Protein AF-A0A4Q3FJ42-F1 (afdb_monomer)

Structure (mmCIF, N/CA/C/O backbone):
data_AF-A0A4Q3FJ42-F1
#
_entry.id   AF-A0A4Q3FJ42-F1
#
loop_
_atom_site.group_PDB
_atom_site.id
_atom_site.type_symbol
_atom_site.label_atom_id
_atom_site.label_alt_id
_atom_site.label_comp_id
_atom_site.label_asym_id
_atom_site.label_entity_id
_atom_site.label_seq_id
_atom_site.pdbx_PDB_ins_code
_atom_site.Cartn_x
_atom_site.Cartn_y
_atom_site.Cartn_z
_atom_site.occupancy
_atom_site.B_iso_or_equiv
_atom_site.auth_seq_id
_atom_site.auth_comp_id
_atom_site.auth_asym_id
_atom_site.auth_atom_id
_atom_site.pdbx_PDB_model_num
ATOM 1 N N . MET A 1 1 ? -42.648 47.491 54.954 1.00 49.03 1 MET A N 1
ATOM 2 C CA . MET A 1 1 ? -42.248 46.912 53.652 1.00 49.03 1 MET A CA 1
ATOM 3 C C . 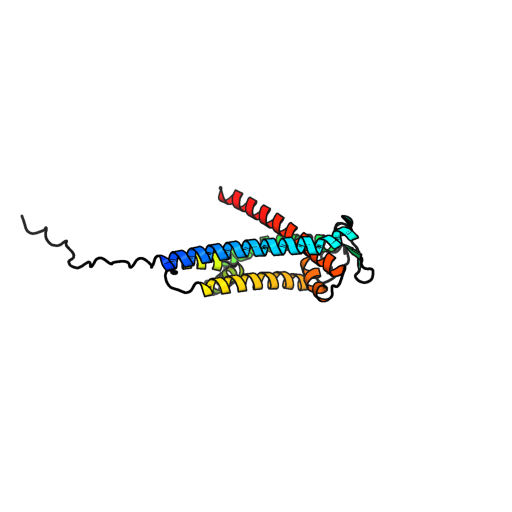MET A 1 1 ? -41.031 47.674 53.140 1.00 49.03 1 MET A C 1
ATOM 5 O O . MET A 1 1 ? -41.239 48.623 52.413 1.00 49.03 1 MET A O 1
ATOM 9 N N . THR A 1 2 ? -39.808 47.320 53.558 1.00 50.41 2 THR A N 1
ATOM 10 C CA . THR A 1 2 ? -38.523 47.827 53.000 1.00 50.41 2 THR A CA 1
ATOM 11 C C . THR A 1 2 ? -37.351 47.136 53.725 1.00 50.41 2 THR A C 1
ATOM 13 O O . THR A 1 2 ? -36.617 47.759 54.479 1.00 50.41 2 THR A O 1
ATOM 16 N N . ALA A 1 3 ? -37.212 45.812 53.592 1.00 48.91 3 ALA A N 1
ATOM 17 C CA . ALA A 1 3 ? -36.076 45.082 54.181 1.00 48.91 3 ALA A CA 1
ATOM 18 C C . ALA A 1 3 ? -35.786 43.750 53.459 1.00 48.91 3 ALA A C 1
ATOM 20 O O . ALA A 1 3 ? -35.582 42.729 54.107 1.00 48.91 3 ALA A O 1
ATOM 21 N N . ALA A 1 4 ? -35.845 43.720 52.122 1.00 52.38 4 ALA A N 1
ATOM 22 C CA . ALA A 1 4 ? -35.634 42.477 51.368 1.00 52.38 4 ALA A CA 1
ATOM 23 C C . ALA A 1 4 ? -35.009 42.681 49.973 1.00 52.38 4 ALA A C 1
ATOM 25 O O . ALA A 1 4 ? -35.361 41.964 49.041 1.00 52.38 4 ALA A O 1
ATOM 26 N N . THR A 1 5 ? -34.099 43.649 49.807 1.00 57.09 5 THR A N 1
ATOM 27 C CA . THR A 1 5 ? -33.459 43.906 48.497 1.00 57.09 5 THR A CA 1
ATOM 28 C C . THR A 1 5 ? -31.925 43.926 48.488 1.00 57.09 5 THR A C 1
ATOM 30 O O . THR A 1 5 ? -31.358 43.987 47.406 1.00 57.09 5 THR A O 1
ATOM 33 N N . ASP A 1 6 ? -31.241 43.756 49.625 1.00 49.94 6 ASP A N 1
ATOM 34 C CA . ASP A 1 6 ? -29.769 43.896 49.717 1.00 49.94 6 ASP A CA 1
ATOM 35 C C . ASP A 1 6 ? -29.010 42.582 50.003 1.00 49.94 6 ASP A C 1
ATOM 37 O O . ASP A 1 6 ? -28.062 42.555 50.783 1.00 49.94 6 ASP A O 1
ATOM 41 N N . MET A 1 7 ? -29.400 41.454 49.393 1.00 53.34 7 MET A N 1
ATOM 42 C CA . MET A 1 7 ? -28.696 40.167 49.602 1.00 53.34 7 MET A CA 1
ATOM 43 C C . MET A 1 7 ? -28.199 39.451 48.333 1.00 53.34 7 MET A C 1
ATOM 45 O O . MET A 1 7 ? -27.696 38.335 48.434 1.00 53.34 7 MET A O 1
ATOM 49 N N . THR A 1 8 ? -28.260 40.059 47.140 1.00 58.69 8 THR A N 1
ATOM 50 C CA . THR A 1 8 ? -27.829 39.389 45.888 1.00 58.69 8 THR A CA 1
ATOM 51 C C . THR A 1 8 ? -26.494 39.855 45.303 1.00 58.69 8 THR A C 1
ATOM 53 O O . THR A 1 8 ? -26.080 39.333 44.269 1.00 58.69 8 THR A O 1
ATOM 56 N N . SER A 1 9 ? -25.767 40.783 45.927 1.00 55.81 9 SER A N 1
ATOM 57 C CA . SER A 1 9 ? -24.410 41.115 45.475 1.00 55.81 9 SER A CA 1
ATOM 58 C C . SER A 1 9 ? -23.395 40.182 46.135 1.00 55.81 9 SER A C 1
ATOM 60 O O . SER A 1 9 ? -22.962 40.443 47.253 1.00 55.81 9 SER A O 1
ATOM 62 N N . ILE A 1 10 ? -23.018 39.094 45.455 1.00 60.47 10 ILE A N 1
ATOM 63 C CA . ILE A 1 10 ? -21.888 38.241 45.857 1.00 60.47 10 ILE A CA 1
ATOM 64 C C . ILE A 1 10 ? -20.625 39.125 45.885 1.00 60.47 10 ILE A C 1
ATOM 66 O O . ILE A 1 10 ? -20.164 39.538 44.815 1.00 60.47 10 ILE A O 1
ATOM 70 N N . PRO A 1 11 ? -20.045 39.448 47.056 1.00 56.78 11 PRO A N 1
ATOM 71 C CA . PRO A 1 11 ? -18.843 40.264 47.123 1.00 56.78 11 PRO A CA 1
ATOM 72 C C . PRO A 1 11 ? -17.640 39.368 46.812 1.00 56.78 11 PRO A C 1
ATOM 74 O O . PRO A 1 11 ? -17.404 38.386 47.511 1.00 56.78 11 PRO A O 1
ATOM 77 N N . GLY A 1 12 ? -16.866 39.703 45.776 1.00 61.19 12 GLY A N 1
ATOM 78 C CA . GLY A 1 12 ? -15.532 39.118 45.578 1.00 61.19 12 GLY A CA 1
ATOM 79 C C . GLY A 1 12 ? -15.312 38.245 44.341 1.00 61.19 12 GLY A C 1
ATOM 80 O O . GLY A 1 12 ? -14.353 37.478 44.323 1.00 61.19 12 GLY A O 1
ATOM 81 N N . ALA A 1 13 ? -16.114 38.368 43.280 1.00 59.38 13 ALA 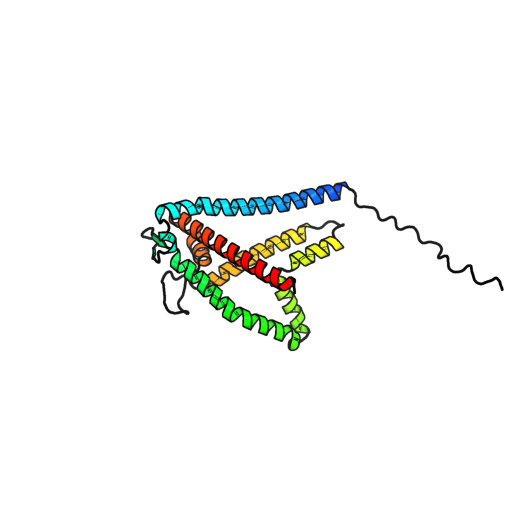A N 1
ATOM 82 C CA . ALA A 1 13 ? -15.712 37.818 41.985 1.00 59.38 13 ALA A CA 1
ATOM 83 C C . ALA A 1 13 ? -14.567 38.669 41.404 1.00 59.38 13 ALA A C 1
ATOM 85 O O . ALA A 1 13 ? -14.797 39.640 40.683 1.00 59.38 13 ALA A O 1
ATOM 86 N N . THR A 1 14 ? -13.320 38.336 41.746 1.00 64.94 14 THR A N 1
ATOM 87 C CA . THR A 1 14 ? -12.151 38.894 41.062 1.00 64.94 14 THR A CA 1
ATOM 88 C C . THR A 1 14 ? -12.277 38.576 39.569 1.00 64.94 14 THR A C 1
ATOM 90 O O . THR A 1 14 ? -12.491 37.414 39.207 1.00 64.94 14 THR A O 1
ATOM 93 N N . PRO A 1 15 ? -12.199 39.577 38.672 1.00 62.41 15 PRO A N 1
ATOM 94 C CA . PRO A 1 15 ? -12.283 39.318 37.245 1.00 62.41 15 PRO A CA 1
ATOM 95 C C . PRO A 1 15 ? -11.125 38.395 36.871 1.00 62.41 15 PRO A C 1
ATOM 97 O O . PRO A 1 15 ? -9.955 38.735 37.043 1.00 62.41 15 PRO A O 1
ATOM 100 N N . ILE A 1 16 ? -11.456 37.193 36.402 1.00 64.25 16 ILE A N 1
ATOM 101 C CA . ILE A 1 16 ? -10.473 36.200 35.980 1.00 64.25 16 ILE A CA 1
ATOM 102 C C . ILE A 1 16 ? -9.833 36.737 34.697 1.00 64.25 16 ILE A C 1
ATOM 104 O O . ILE A 1 16 ? -10.343 36.524 33.596 1.00 64.25 16 ILE A O 1
ATOM 108 N N . VAL A 1 17 ? -8.733 37.482 34.827 1.00 61.78 17 VAL A N 1
ATOM 109 C CA . VAL A 1 17 ? -7.952 37.971 33.686 1.00 61.78 17 VAL A CA 1
ATOM 110 C C . VAL A 1 17 ? -7.310 36.755 33.021 1.00 61.78 17 VAL A C 1
ATOM 112 O O . VAL A 1 17 ? -6.237 36.293 33.415 1.00 61.78 17 VAL A O 1
ATOM 115 N N . ARG A 1 18 ? -7.990 36.188 32.018 1.00 58.50 18 ARG A N 1
ATOM 116 C CA . ARG A 1 18 ? -7.405 35.174 31.138 1.00 58.50 18 ARG A CA 1
ATOM 117 C C . ARG A 1 18 ? -6.217 35.825 30.435 1.00 58.50 18 ARG A C 1
ATOM 119 O O . ARG A 1 18 ? -6.406 36.671 29.568 1.00 58.50 18 ARG A O 1
ATOM 126 N N . LYS A 1 19 ? -4.993 35.445 30.818 1.00 58.00 19 LYS A N 1
ATOM 127 C CA . LYS A 1 19 ? -3.782 35.808 30.074 1.00 58.00 19 LYS A CA 1
ATOM 128 C C . LYS A 1 19 ? -3.955 35.292 28.648 1.00 58.00 19 LYS A C 1
ATOM 130 O O . LYS A 1 19 ? -3.927 34.084 28.428 1.00 58.00 19 LYS A O 1
ATOM 135 N N . THR A 1 20 ? -4.180 36.193 27.698 1.00 58.97 20 THR A N 1
ATOM 136 C CA . THR A 1 20 ? -4.171 35.846 26.279 1.00 58.97 20 THR A CA 1
ATOM 137 C C . THR A 1 20 ? -2.793 35.275 25.945 1.00 58.97 20 THR A C 1
ATOM 139 O O . THR A 1 20 ? -1.787 35.856 26.377 1.00 58.97 20 THR A O 1
ATOM 142 N N . PRO A 1 21 ? -2.712 34.134 25.239 1.00 58.59 21 PRO A N 1
ATOM 143 C CA . PRO A 1 21 ? -1.432 33.588 24.806 1.00 58.59 21 PRO A CA 1
ATOM 144 C C . PRO A 1 21 ? -0.639 34.670 24.061 1.00 58.59 21 PRO A C 1
ATOM 146 O O . PRO A 1 21 ? -1.200 35.523 23.373 1.00 58.59 21 PRO A O 1
ATOM 149 N N . LYS A 1 22 ? 0.681 34.704 24.271 1.00 64.75 22 LYS A N 1
ATOM 150 C CA . LYS A 1 22 ? 1.550 35.692 23.620 1.00 64.75 22 LYS A CA 1
ATOM 151 C C . LYS A 1 22 ? 1.462 35.481 22.104 1.00 64.75 22 LYS A C 1
ATOM 153 O O . LYS A 1 22 ? 1.798 34.395 21.641 1.00 64.75 22 LYS A O 1
ATOM 158 N N . ALA A 1 23 ? 1.104 36.523 21.349 1.00 68.44 23 ALA A N 1
ATOM 159 C CA . ALA A 1 23 ? 0.884 36.492 19.893 1.00 68.44 23 ALA A CA 1
ATOM 160 C C . ALA A 1 23 ? 2.029 35.852 19.071 1.00 68.44 23 ALA A C 1
ATOM 162 O O . ALA A 1 23 ? 1.823 35.370 17.959 1.00 68.44 23 ALA A O 1
ATOM 163 N N . THR A 1 24 ? 3.246 35.812 19.619 1.00 67.69 24 THR A N 1
ATOM 164 C CA . THR A 1 24 ? 4.408 35.136 19.027 1.00 67.69 24 THR A CA 1
ATOM 165 C C . THR A 1 24 ? 4.234 33.616 18.922 1.00 67.69 24 THR A C 1
ATOM 167 O O . THR A 1 24 ? 4.626 33.040 17.910 1.00 67.69 24 THR A O 1
ATOM 170 N N . PHE A 1 25 ? 3.635 32.956 19.923 1.00 67.50 25 PHE A N 1
ATOM 171 C CA . PHE A 1 25 ? 3.397 31.505 19.879 1.00 67.50 25 PHE A CA 1
ATOM 172 C C . PHE A 1 25 ? 2.383 31.141 18.795 1.00 67.50 25 PHE A C 1
ATOM 174 O O . PHE A 1 25 ? 2.590 30.169 18.070 1.00 67.50 25 PHE A O 1
ATOM 181 N N . ASP A 1 26 ? 1.355 31.969 18.620 1.00 74.06 26 ASP A N 1
ATOM 182 C CA . ASP A 1 26 ? 0.329 31.767 17.596 1.00 74.06 26 ASP A CA 1
ATOM 183 C C . ASP A 1 26 ? 0.915 31.900 16.179 1.00 74.06 26 ASP A C 1
ATOM 185 O O . ASP A 1 26 ? 0.589 31.112 15.289 1.00 74.06 26 ASP A O 1
ATOM 189 N N . LEU A 1 27 ? 1.843 32.844 15.966 1.00 73.88 27 LEU A N 1
ATOM 190 C CA . LEU A 1 27 ? 2.534 33.019 14.683 1.00 73.88 27 LEU A CA 1
ATOM 191 C C . LEU A 1 27 ? 3.463 31.842 14.355 1.00 73.88 27 LEU A C 1
ATOM 193 O O . LEU A 1 27 ? 3.434 31.327 13.235 1.00 73.88 27 LEU A O 1
ATOM 197 N N . VAL A 1 28 ? 4.273 31.410 15.326 1.00 77.81 28 VAL A N 1
ATOM 198 C CA . VAL A 1 28 ? 5.195 30.276 15.158 1.00 77.81 28 VAL A CA 1
ATOM 199 C C . VAL A 1 28 ? 4.412 28.993 14.887 1.00 77.81 28 VAL A C 1
ATOM 201 O O . VAL A 1 28 ? 4.743 28.262 13.956 1.00 77.81 28 VAL A O 1
ATOM 204 N N . PHE A 1 29 ? 3.335 28.749 15.635 1.00 72.19 29 PHE A N 1
ATOM 205 C CA . PHE A 1 29 ? 2.479 27.581 15.447 1.00 72.19 29 PHE A CA 1
ATOM 206 C C . PHE A 1 29 ? 1.796 27.571 14.073 1.00 72.19 29 PHE A C 1
ATOM 208 O O . PHE A 1 29 ? 1.786 26.539 13.392 1.00 72.19 29 PHE A O 1
ATOM 215 N N . ARG A 1 30 ? 1.269 28.720 13.627 1.00 75.44 30 ARG A N 1
ATOM 216 C CA . ARG A 1 30 ? 0.640 28.855 12.306 1.00 75.44 30 ARG A CA 1
ATOM 217 C C . ARG A 1 30 ? 1.631 28.574 11.180 1.00 75.44 30 ARG A C 1
ATOM 219 O O . ARG A 1 30 ? 1.321 27.799 10.278 1.00 75.44 30 ARG A O 1
ATOM 226 N N . ASN A 1 31 ? 2.821 29.167 11.249 1.00 77.75 31 ASN A N 1
ATOM 227 C CA . ASN A 1 31 ? 3.844 28.987 10.223 1.00 77.75 31 ASN A CA 1
ATOM 228 C C . ASN A 1 31 ? 4.392 27.554 10.218 1.00 77.75 31 ASN A C 1
ATOM 230 O O . ASN A 1 31 ? 4.578 26.989 9.145 1.00 77.75 31 ASN A O 1
ATOM 234 N N . ALA A 1 32 ? 4.580 26.937 11.389 1.00 80.38 32 ALA A N 1
ATOM 235 C CA . ALA A 1 32 ? 5.000 25.541 11.496 1.00 80.38 32 ALA A CA 1
ATOM 236 C C . ALA A 1 32 ? 3.949 24.575 10.923 1.00 80.38 32 ALA A C 1
ATOM 238 O O . ALA A 1 32 ? 4.296 23.664 10.176 1.00 80.38 32 ALA A O 1
ATOM 239 N N . SER A 1 33 ? 2.663 24.801 11.208 1.00 80.06 33 SER A N 1
ATOM 240 C CA . SER A 1 33 ? 1.565 23.980 10.676 1.00 80.06 33 SER A CA 1
ATOM 241 C C . SER A 1 33 ? 1.437 24.115 9.157 1.00 80.06 33 SER A C 1
ATOM 243 O O . SER A 1 33 ? 1.266 23.121 8.452 1.00 80.06 33 SER A O 1
ATOM 245 N N . PHE A 1 34 ? 1.570 25.339 8.642 1.00 82.62 34 PHE A N 1
ATOM 246 C CA . PHE A 1 34 ? 1.577 25.595 7.204 1.00 82.62 34 PHE A CA 1
ATOM 247 C C . PHE A 1 34 ? 2.789 24.949 6.518 1.00 82.62 34 PHE A C 1
ATOM 249 O O . PHE A 1 34 ? 2.631 24.280 5.499 1.00 82.62 34 PHE A O 1
ATOM 256 N N . ALA A 1 35 ? 3.982 25.081 7.104 1.00 87.31 35 ALA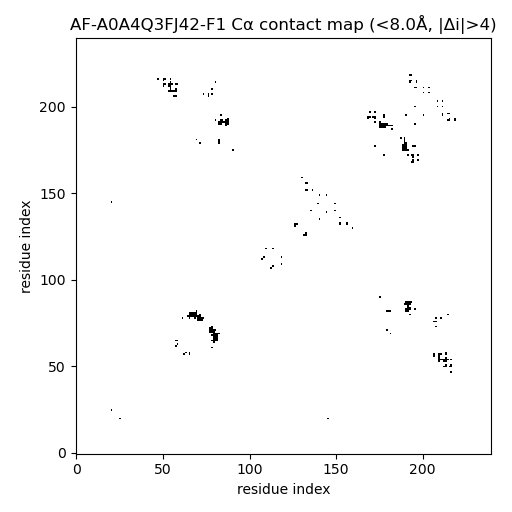 A N 1
ATOM 257 C CA . ALA A 1 35 ? 5.198 24.455 6.594 1.00 87.31 35 ALA A CA 1
ATOM 258 C C . ALA A 1 35 ? 5.098 22.923 6.594 1.00 87.31 35 ALA A C 1
ATOM 260 O O . ALA A 1 35 ? 5.495 22.295 5.619 1.00 87.31 35 ALA A O 1
ATOM 261 N N . ALA A 1 36 ? 4.519 22.318 7.636 1.00 82.81 36 ALA A N 1
ATOM 262 C CA . ALA A 1 36 ? 4.291 20.876 7.696 1.00 82.81 36 ALA A CA 1
ATOM 263 C C . ALA A 1 36 ? 3.314 20.401 6.609 1.00 82.81 36 ALA A C 1
ATOM 265 O O . ALA A 1 36 ? 3.589 19.417 5.923 1.00 82.81 36 ALA A O 1
ATOM 266 N N . ALA A 1 37 ? 2.204 21.117 6.403 1.00 83.62 37 ALA A N 1
ATOM 267 C CA . ALA A 1 37 ? 1.252 20.800 5.340 1.00 83.62 37 ALA A CA 1
ATOM 268 C C . ALA A 1 37 ? 1.890 20.918 3.944 1.00 83.62 37 ALA A C 1
ATOM 270 O O . ALA A 1 37 ? 1.702 20.037 3.102 1.00 83.62 37 ALA A O 1
ATOM 271 N N . LEU A 1 38 ? 2.687 21.968 3.718 1.00 93.31 38 LEU A N 1
ATOM 272 C CA . LEU A 1 38 ? 3.422 22.161 2.470 1.00 93.31 38 LEU A CA 1
ATOM 273 C C . LEU A 1 38 ? 4.465 21.057 2.255 1.00 93.31 38 LEU A C 1
ATOM 275 O O . LEU A 1 38 ? 4.539 20.503 1.162 1.00 93.31 38 LEU A O 1
ATOM 279 N N . LEU A 1 39 ? 5.229 20.700 3.291 1.00 91.62 39 LEU A N 1
ATOM 280 C CA . LEU A 1 39 ? 6.233 19.637 3.242 1.00 91.62 39 LEU A CA 1
ATOM 281 C C . LEU A 1 39 ? 5.603 18.308 2.834 1.00 91.62 39 LEU A C 1
ATOM 283 O O . LEU A 1 39 ? 6.117 17.649 1.936 1.00 91.62 39 LEU A O 1
ATOM 287 N N . VAL A 1 40 ? 4.475 17.929 3.443 1.00 88.00 40 VAL A N 1
ATOM 288 C CA . VAL A 1 40 ? 3.763 16.690 3.092 1.00 88.00 40 VAL A CA 1
ATOM 289 C C . VAL A 1 40 ? 3.316 16.705 1.630 1.00 88.00 40 VAL A C 1
ATOM 291 O O . VAL A 1 40 ? 3.471 15.702 0.934 1.00 88.00 40 VAL A O 1
ATOM 294 N N . LEU A 1 41 ? 2.798 17.835 1.142 1.00 90.81 41 LEU A N 1
ATOM 295 C CA . LEU A 1 41 ? 2.358 17.969 -0.248 1.00 90.81 41 LEU A CA 1
ATOM 296 C C . LEU A 1 41 ? 3.535 17.874 -1.230 1.00 90.81 41 LEU A C 1
ATOM 298 O O . LEU A 1 41 ? 3.436 17.169 -2.233 1.00 90.81 41 LEU A O 1
ATOM 302 N N . VAL A 1 42 ? 4.661 18.519 -0.915 1.00 95.69 42 VAL A N 1
ATOM 303 C CA . VAL A 1 42 ? 5.902 18.421 -1.699 1.00 95.69 42 VAL A CA 1
ATOM 304 C C . VAL A 1 42 ? 6.445 16.996 -1.687 1.00 95.69 42 VAL A C 1
ATOM 306 O O . VAL A 1 42 ? 6.825 16.492 -2.737 1.00 95.69 42 VAL A O 1
ATOM 309 N N . LEU A 1 43 ? 6.445 16.319 -0.538 1.00 93.31 43 LEU A N 1
ATOM 310 C CA . LEU A 1 43 ? 6.922 14.943 -0.416 1.00 93.31 43 LEU A CA 1
ATOM 311 C C . LEU A 1 43 ? 6.059 13.977 -1.238 1.00 93.31 43 LEU A C 1
ATOM 313 O O . LEU A 1 43 ? 6.597 13.130 -1.945 1.00 93.31 43 LEU A O 1
ATOM 317 N N . LEU A 1 44 ? 4.734 14.142 -1.221 1.00 90.31 44 LEU A N 1
ATOM 318 C CA . LEU A 1 44 ? 3.824 13.358 -2.059 1.00 90.31 44 LEU A CA 1
ATOM 319 C C . LEU A 1 44 ? 4.090 13.606 -3.549 1.00 90.31 44 LEU A C 1
ATOM 321 O O . LEU A 1 44 ? 4.221 12.650 -4.314 1.00 90.31 44 LEU A O 1
ATOM 325 N N . ALA A 1 45 ? 4.225 14.871 -3.957 1.00 92.81 45 ALA A N 1
ATOM 326 C CA . ALA A 1 45 ? 4.557 15.223 -5.336 1.00 92.81 45 ALA A CA 1
ATOM 327 C C . ALA A 1 45 ? 5.927 14.665 -5.760 1.00 92.81 45 ALA A C 1
ATOM 329 O O . ALA A 1 45 ? 6.063 14.164 -6.873 1.00 92.81 45 ALA A O 1
ATOM 330 N N . ALA A 1 46 ? 6.920 14.689 -4.868 1.00 94.38 46 ALA A N 1
ATOM 331 C CA . ALA A 1 46 ? 8.248 14.135 -5.109 1.00 94.38 46 ALA A CA 1
ATOM 332 C C . ALA A 1 46 ? 8.217 12.606 -5.261 1.00 94.38 46 ALA A C 1
ATOM 334 O O . ALA A 1 46 ? 8.839 12.081 -6.181 1.00 94.38 46 ALA A O 1
ATOM 335 N N . ILE A 1 47 ? 7.463 11.890 -4.419 1.00 92.56 47 ILE A N 1
ATOM 336 C CA . ILE A 1 47 ? 7.269 10.435 -4.548 1.00 92.56 47 ILE A CA 1
ATOM 337 C C . ILE A 1 47 ? 6.582 10.106 -5.877 1.00 92.56 47 ILE A C 1
ATOM 339 O O . ILE A 1 47 ? 7.025 9.209 -6.594 1.00 92.56 47 ILE A O 1
ATOM 343 N N . MET A 1 48 ? 5.540 10.858 -6.236 1.00 91.62 48 MET A N 1
ATOM 344 C CA . MET A 1 48 ? 4.828 10.681 -7.503 1.00 91.62 48 MET A CA 1
ATOM 345 C C . MET A 1 48 ? 5.751 10.927 -8.702 1.00 91.62 48 MET A C 1
ATOM 347 O O . MET A 1 48 ? 5.812 10.101 -9.609 1.00 91.62 48 MET A O 1
ATOM 351 N N . ALA A 1 49 ? 6.516 12.021 -8.690 1.00 94.19 49 ALA A N 1
ATOM 352 C CA . ALA A 1 49 ? 7.487 12.322 -9.736 1.00 94.19 49 ALA A CA 1
ATOM 353 C C . ALA A 1 49 ? 8.575 11.241 -9.826 1.00 94.19 49 ALA A C 1
ATOM 355 O O . ALA A 1 49 ? 8.903 10.799 -10.924 1.00 94.19 49 ALA A O 1
ATOM 356 N N . SER A 1 50 ? 9.082 10.769 -8.685 1.00 93.44 50 SER A N 1
ATOM 357 C CA . SER A 1 50 ? 10.079 9.697 -8.613 1.00 93.44 50 SER A CA 1
ATOM 358 C C . SER A 1 50 ? 9.570 8.395 -9.240 1.00 93.44 50 SER A C 1
ATOM 360 O O . SER A 1 50 ? 10.265 7.795 -10.058 1.00 93.44 50 SER A O 1
ATOM 362 N N . MET A 1 51 ? 8.327 7.996 -8.951 1.00 91.75 51 MET A N 1
ATOM 363 C CA . MET A 1 51 ? 7.722 6.809 -9.565 1.00 91.75 51 MET A CA 1
ATOM 364 C C . MET A 1 51 ? 7.536 6.948 -11.073 1.00 91.75 51 MET A C 1
ATOM 366 O O . MET A 1 51 ? 7.806 6.004 -11.813 1.00 91.75 51 MET A O 1
ATOM 370 N N . VAL A 1 52 ? 7.098 8.119 -11.537 1.00 92.88 52 VAL A N 1
ATOM 371 C CA . VAL A 1 52 ? 6.924 8.359 -12.972 1.00 92.88 52 VAL A CA 1
ATOM 372 C C . VAL A 1 52 ? 8.276 8.325 -13.677 1.00 92.88 52 VAL A C 1
ATOM 374 O O . VAL A 1 52 ? 8.411 7.625 -14.673 1.00 92.88 52 VAL A O 1
ATOM 377 N N . ILE A 1 53 ? 9.290 9.016 -13.149 1.00 93.56 53 ILE A N 1
ATOM 378 C CA . ILE A 1 53 ? 10.624 9.091 -13.761 1.00 93.56 53 ILE A CA 1
ATOM 379 C C . ILE A 1 53 ? 11.323 7.726 -13.739 1.00 93.56 53 ILE A C 1
ATOM 381 O O . ILE A 1 53 ? 11.855 7.313 -14.766 1.00 93.56 53 ILE A O 1
ATOM 385 N N . GLY A 1 54 ? 11.302 7.012 -12.6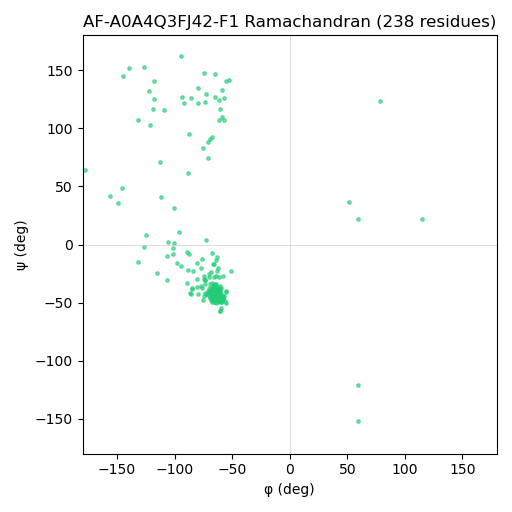10 1.00 89.25 54 GLY A N 1
ATOM 386 C CA . GLY A 1 54 ? 11.952 5.703 -12.477 1.00 89.25 54 GLY A CA 1
ATOM 387 C C . GLY A 1 54 ? 11.210 4.563 -13.181 1.00 89.25 54 GLY A C 1
ATOM 388 O O . GLY A 1 54 ? 11.837 3.606 -13.622 1.00 89.25 54 GLY A O 1
ATOM 389 N N . GLY A 1 55 ? 9.887 4.665 -13.339 1.00 88.75 55 GLY A N 1
ATOM 390 C CA . GLY A 1 55 ? 9.082 3.683 -14.071 1.00 88.75 55 GLY A CA 1
ATOM 391 C C . GLY A 1 55 ? 9.064 3.909 -15.585 1.00 88.75 55 GLY A C 1
ATOM 392 O O . GLY A 1 55 ? 8.840 2.970 -16.350 1.00 88.75 55 GLY A O 1
ATOM 393 N N . TRP A 1 56 ? 9.327 5.137 -16.048 1.00 89.62 56 TRP A N 1
ATOM 394 C CA . TRP A 1 56 ? 9.278 5.494 -17.471 1.00 89.62 56 TRP A CA 1
ATOM 395 C C . TRP A 1 56 ? 10.166 4.630 -18.386 1.00 89.62 56 TRP A C 1
ATOM 397 O O . TRP A 1 56 ? 9.701 4.269 -19.468 1.00 89.62 56 TRP A O 1
ATOM 407 N N . PRO A 1 57 ? 11.408 4.257 -18.012 1.00 88.88 57 PRO A N 1
ATOM 408 C CA . PRO A 1 57 ? 12.251 3.409 -18.851 1.00 88.88 57 PRO A CA 1
ATOM 409 C C . PRO A 1 57 ? 11.639 2.032 -19.133 1.00 88.88 57 PRO A C 1
ATOM 411 O O . PRO A 1 57 ? 11.756 1.548 -20.253 1.00 88.88 57 PRO A O 1
ATOM 414 N N . ALA A 1 58 ? 10.917 1.434 -18.178 1.00 85.81 58 ALA A N 1
ATOM 415 C CA . ALA A 1 58 ? 10.241 0.155 -18.404 1.00 85.81 58 ALA A CA 1
ATOM 416 C C . ALA A 1 58 ? 9.125 0.278 -19.455 1.00 85.81 58 ALA A C 1
ATOM 418 O O . ALA A 1 58 ? 8.981 -0.582 -20.319 1.00 85.81 58 ALA A O 1
ATOM 419 N N . PHE A 1 59 ? 8.385 1.390 -19.448 1.00 85.94 59 PHE A N 1
ATOM 420 C CA . PHE A 1 59 ? 7.393 1.671 -20.489 1.00 85.94 59 PHE A CA 1
ATOM 421 C C . PHE A 1 59 ? 8.019 1.988 -21.851 1.00 85.94 59 PHE A C 1
ATOM 423 O O . PHE A 1 59 ? 7.365 1.775 -22.868 1.00 85.94 59 PHE A O 1
ATOM 430 N N . ARG A 1 60 ? 9.261 2.490 -21.905 1.00 85.94 60 ARG A N 1
ATOM 431 C CA . ARG A 1 60 ? 9.971 2.679 -23.181 1.00 85.94 60 ARG A CA 1
ATOM 432 C C . ARG A 1 60 ? 10.392 1.351 -23.803 1.00 85.94 60 ARG A C 1
ATOM 434 O O . ARG A 1 60 ? 10.264 1.215 -25.013 1.00 85.94 60 ARG A O 1
ATOM 441 N N . GLU A 1 61 ? 10.852 0.410 -22.984 1.00 81.75 61 GLU A N 1
ATOM 442 C CA . GLU A 1 61 ? 11.348 -0.889 -23.451 1.00 81.75 61 GLU A CA 1
ATOM 443 C C . GLU A 1 61 ? 10.203 -1.831 -23.855 1.00 81.75 61 GLU A C 1
ATOM 445 O O . GLU A 1 61 ? 10.198 -2.397 -24.943 1.00 81.75 61 GLU A O 1
ATOM 450 N N . PHE A 1 62 ? 9.178 -1.952 -23.005 1.00 80.25 62 PHE A N 1
ATOM 451 C CA . PHE A 1 62 ? 8.082 -2.912 -23.198 1.00 80.25 62 PHE A CA 1
ATOM 452 C C . PHE A 1 62 ? 6.797 -2.285 -23.766 1.00 80.25 62 PHE A C 1
ATOM 454 O O . PHE A 1 62 ? 5.843 -2.995 -24.105 1.00 80.25 62 PHE A O 1
ATOM 461 N N . GLY A 1 63 ? 6.726 -0.954 -23.863 1.00 80.62 63 GLY A N 1
ATOM 462 C CA . GLY A 1 63 ? 5.548 -0.237 -24.354 1.00 80.62 63 GLY A CA 1
ATOM 463 C C . GLY A 1 63 ? 4.283 -0.495 -23.526 1.00 80.62 63 GLY A C 1
ATOM 464 O O . GLY A 1 63 ? 4.322 -0.833 -22.343 1.00 80.62 63 GLY A O 1
ATOM 465 N N . LEU A 1 64 ? 3.122 -0.394 -24.183 1.00 79.19 64 LEU A N 1
ATOM 466 C CA . LEU A 1 64 ? 1.837 -0.833 -23.613 1.00 79.19 64 LEU A CA 1
ATOM 467 C C . LEU A 1 64 ? 1.780 -2.357 -23.399 1.00 79.19 64 LEU A C 1
ATOM 469 O O . LEU A 1 64 ? 0.955 -2.834 -22.619 1.00 79.19 64 LEU A O 1
ATOM 473 N N . GLY A 1 65 ? 2.683 -3.105 -24.047 1.00 78.75 65 GLY A N 1
ATOM 474 C CA . GLY A 1 65 ? 2.863 -4.543 -23.861 1.00 78.75 65 GLY A CA 1
ATOM 475 C C . GLY A 1 65 ? 3.299 -4.915 -22.445 1.00 78.75 65 GLY A C 1
ATOM 476 O O . GLY A 1 65 ? 2.993 -6.013 -21.995 1.00 78.75 65 GLY A O 1
ATOM 477 N N . PHE A 1 66 ? 3.904 -3.991 -21.692 1.00 83.69 66 PHE A N 1
ATOM 478 C CA . PHE A 1 66 ? 4.206 -4.186 -20.271 1.00 83.69 66 PHE A CA 1
ATOM 479 C C . PHE A 1 66 ? 2.959 -4.541 -19.451 1.00 83.69 66 PHE A C 1
ATOM 481 O O . PHE A 1 66 ? 3.006 -5.397 -18.572 1.00 83.69 66 PHE A O 1
ATOM 488 N N . ILE A 1 67 ? 1.827 -3.891 -19.743 1.00 83.06 67 ILE A N 1
ATOM 489 C CA . ILE A 1 67 ? 0.587 -4.044 -18.971 1.00 83.06 67 ILE A CA 1
ATOM 490 C C . ILE A 1 67 ? -0.118 -5.356 -19.325 1.00 83.06 67 ILE A C 1
ATOM 492 O O . ILE A 1 67 ? -0.711 -5.983 -18.451 1.00 83.06 67 ILE A O 1
ATOM 496 N N . THR A 1 68 ? -0.054 -5.771 -20.591 1.00 81.31 68 THR A N 1
ATOM 497 C CA . THR A 1 68 ? -0.753 -6.958 -21.105 1.00 81.31 68 THR A CA 1
ATOM 498 C C . THR A 1 68 ? 0.099 -8.225 -21.096 1.00 81.31 68 THR A C 1
ATOM 500 O O . THR A 1 68 ? -0.456 -9.320 -21.156 1.00 81.31 68 THR A O 1
ATOM 503 N N . SER A 1 69 ? 1.426 -8.107 -21.001 1.00 83.50 69 SER A N 1
ATOM 504 C CA . SER A 1 69 ? 2.321 -9.259 -20.944 1.00 83.50 69 SER A CA 1
ATOM 505 C C . SER A 1 69 ? 2.089 -10.058 -19.665 1.00 83.50 69 SER A C 1
ATOM 507 O O . SER A 1 69 ? 2.127 -9.529 -18.550 1.00 83.50 69 SER A O 1
ATOM 509 N N . SER A 1 70 ? 1.860 -11.357 -19.840 1.00 81.56 70 SER A N 1
ATOM 510 C CA . SER A 1 70 ? 1.721 -12.332 -18.761 1.00 81.56 70 SER A CA 1
ATOM 511 C C . SER A 1 70 ? 3.050 -12.933 -18.310 1.00 81.56 70 SER A C 1
ATOM 513 O O . SER A 1 70 ? 3.070 -13.691 -17.342 1.00 81.56 70 SER A O 1
ATOM 515 N N . VAL A 1 71 ? 4.138 -12.656 -19.029 1.00 82.50 71 VAL A N 1
ATOM 516 C CA . VAL A 1 71 ? 5.441 -13.273 -18.782 1.00 82.50 71 VAL A CA 1
ATOM 517 C C . VAL A 1 71 ? 6.229 -12.390 -17.827 1.00 82.50 71 VAL A C 1
ATOM 519 O O . VAL A 1 71 ? 6.469 -11.221 -18.110 1.00 82.50 71 VAL A O 1
ATOM 522 N N . TRP A 1 72 ? 6.621 -12.960 -16.691 1.00 85.12 72 TRP A N 1
ATOM 523 C CA . TRP A 1 72 ? 7.593 -12.363 -15.785 1.00 85.12 72 TRP A CA 1
ATOM 524 C C . TRP A 1 72 ? 8.758 -13.327 -15.631 1.00 85.12 72 TRP A C 1
ATOM 526 O O . TRP A 1 72 ? 8.642 -14.332 -14.925 1.00 85.12 72 TRP A O 1
ATOM 536 N N . ASP A 1 73 ? 9.852 -13.020 -16.312 1.00 83.25 73 ASP A N 1
ATOM 537 C CA . ASP A 1 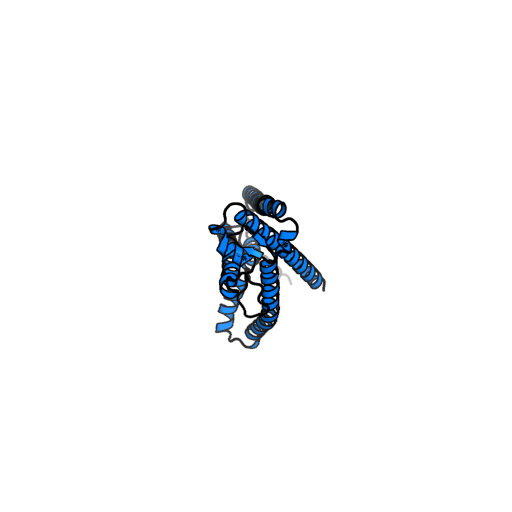73 ? 11.064 -13.816 -16.330 1.00 83.25 73 ASP A CA 1
ATOM 538 C C . ASP A 1 73 ? 12.282 -12.921 -16.086 1.00 83.25 73 ASP A C 1
ATOM 540 O O . ASP A 1 73 ? 12.706 -12.148 -16.947 1.00 83.25 73 ASP A O 1
ATOM 544 N N . THR A 1 74 ? 12.846 -13.048 -14.886 1.00 83.31 74 THR A N 1
ATOM 545 C CA . THR A 1 74 ? 14.031 -12.306 -14.452 1.00 83.31 74 THR A CA 1
ATOM 546 C C . THR A 1 74 ? 15.295 -12.735 -15.200 1.00 83.31 74 THR A C 1
ATOM 548 O O . THR A 1 74 ? 16.225 -11.943 -15.293 1.00 83.31 74 THR A O 1
ATOM 551 N N . GLN A 1 75 ? 15.348 -13.957 -15.746 1.00 82.50 75 GLN A N 1
ATOM 552 C CA . GLN A 1 75 ? 16.528 -14.457 -16.463 1.00 82.50 75 GLN A CA 1
ATOM 553 C C . GLN A 1 75 ? 16.585 -13.944 -17.902 1.00 82.50 75 GLN A C 1
ATOM 555 O O . GLN A 1 75 ? 17.664 -13.658 -18.409 1.00 82.50 75 GLN A O 1
ATOM 560 N N . ASN A 1 76 ? 15.424 -13.817 -18.547 1.00 82.12 76 ASN A N 1
ATOM 561 C CA . ASN A 1 76 ? 15.305 -13.360 -19.933 1.00 82.12 76 ASN A CA 1
ATOM 562 C C . ASN A 1 76 ? 14.999 -11.855 -20.055 1.00 82.12 76 ASN A C 1
ATOM 564 O O . ASN A 1 76 ? 14.651 -11.399 -21.141 1.00 82.12 76 ASN A O 1
ATOM 568 N N . GLU A 1 77 ? 15.088 -11.104 -18.949 1.00 82.88 77 GLU A N 1
ATOM 569 C CA . GLU A 1 77 ? 14.770 -9.669 -18.859 1.00 82.88 77 GLU A CA 1
ATOM 570 C C . GLU A 1 77 ? 13.382 -9.308 -19.426 1.00 82.88 77 GLU A C 1
ATOM 572 O O . GLU A 1 77 ? 13.192 -8.255 -20.028 1.00 82.88 77 GLU A O 1
ATOM 577 N N . GLN A 1 78 ? 12.382 -10.176 -19.238 1.00 83.31 78 GLN A N 1
ATOM 578 C CA . GLN A 1 78 ? 11.009 -9.934 -19.691 1.00 83.31 78 GLN A CA 1
ATOM 579 C C . GLN A 1 78 ? 10.095 -9.683 -18.499 1.00 83.31 78 GLN A C 1
ATOM 581 O O . GLN A 1 78 ? 9.857 -10.573 -17.684 1.00 83.31 78 GLN A O 1
ATOM 586 N N . TYR A 1 79 ? 9.533 -8.478 -18.418 1.00 86.69 79 TYR A N 1
ATOM 587 C CA . TYR A 1 79 ? 8.705 -8.071 -17.285 1.00 86.69 79 TYR A CA 1
ATOM 588 C C . TYR A 1 79 ? 7.284 -7.737 -17.738 1.00 86.69 79 TYR A C 1
ATOM 590 O O . TYR A 1 79 ? 7.058 -6.803 -18.504 1.00 86.69 79 TYR A O 1
ATOM 598 N N . GLY A 1 80 ? 6.316 -8.509 -17.248 1.00 86.00 80 GLY A N 1
ATOM 599 C CA . GLY A 1 80 ? 4.893 -8.345 -17.522 1.00 86.00 80 GLY A CA 1
ATOM 600 C C . GLY A 1 80 ? 4.086 -8.052 -16.261 1.00 86.00 80 GLY A C 1
ATOM 601 O O . GLY A 1 80 ? 4.109 -8.809 -15.289 1.00 86.00 80 GLY A O 1
ATOM 602 N N . ALA A 1 81 ? 3.337 -6.955 -16.269 1.00 87.19 81 ALA A N 1
ATOM 603 C CA . ALA A 1 81 ? 2.549 -6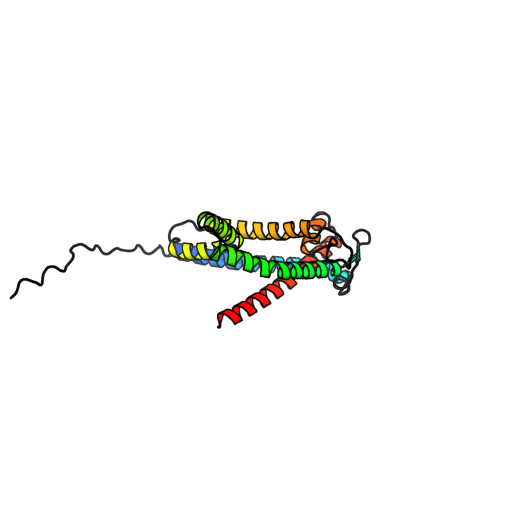.511 -15.126 1.00 87.19 81 ALA A CA 1
ATOM 604 C C . ALA A 1 81 ? 1.209 -7.245 -14.974 1.00 87.19 81 ALA A C 1
ATOM 606 O O . ALA A 1 81 ? 0.610 -7.194 -13.895 1.00 87.19 81 ALA A O 1
ATOM 607 N N . TRP A 1 82 ? 0.736 -7.938 -16.015 1.00 87.31 82 TRP A N 1
ATOM 608 C CA . TRP A 1 82 ? -0.605 -8.525 -16.046 1.00 87.31 82 TRP A CA 1
ATOM 609 C C . TRP A 1 82 ? -0.904 -9.459 -14.862 1.00 87.31 82 TRP A C 1
ATOM 611 O O . TRP A 1 82 ? -1.911 -9.238 -14.178 1.00 87.31 82 TRP A O 1
ATOM 621 N N . PRO A 1 83 ? -0.048 -10.450 -14.527 1.00 86.38 83 PRO A N 1
ATOM 622 C CA . PRO A 1 83 ? -0.344 -11.375 -13.436 1.00 86.38 83 PRO A CA 1
ATOM 623 C C . PRO A 1 83 ? -0.388 -10.662 -12.079 1.00 86.38 83 PRO A C 1
ATOM 625 O O . PRO A 1 83 ? -1.208 -10.999 -11.230 1.00 86.38 83 PRO A O 1
ATOM 628 N N . ALA A 1 84 ? 0.448 -9.636 -11.888 1.00 88.31 84 ALA A N 1
ATOM 629 C CA . ALA A 1 84 ? 0.486 -8.847 -10.661 1.00 88.31 84 ALA A CA 1
ATOM 630 C C . ALA A 1 84 ? -0.764 -7.968 -10.495 1.00 88.31 84 ALA A C 1
ATOM 632 O O . ALA A 1 84 ? -1.309 -7.867 -9.392 1.00 88.31 84 ALA A O 1
ATOM 633 N N . ILE A 1 85 ? -1.235 -7.345 -11.581 1.00 89.25 85 ILE A N 1
ATOM 634 C CA . ILE A 1 85 ? -2.458 -6.527 -11.595 1.00 89.25 85 ILE A CA 1
ATOM 635 C C . ILE A 1 85 ? -3.677 -7.401 -11.288 1.00 89.25 85 ILE A C 1
ATOM 637 O O . ILE A 1 85 ? -4.448 -7.078 -10.381 1.00 89.25 85 ILE A O 1
ATOM 641 N N . VAL A 1 86 ? -3.822 -8.531 -11.989 1.00 87.50 86 VAL A N 1
ATOM 642 C CA . VAL A 1 86 ? -4.928 -9.477 -11.767 1.00 87.50 86 VAL A CA 1
ATOM 643 C C . VAL A 1 86 ? -4.870 -10.064 -10.359 1.00 87.50 86 VAL A C 1
ATOM 645 O O . VAL A 1 86 ? -5.900 -10.118 -9.687 1.00 87.50 86 VAL A O 1
ATOM 648 N N . GLY A 1 87 ? -3.684 -10.430 -9.866 1.00 86.81 87 GLY A N 1
ATOM 649 C CA . GLY A 1 87 ? -3.499 -10.892 -8.490 1.00 86.81 87 GLY A CA 1
ATOM 650 C C . GLY A 1 87 ? -3.937 -9.843 -7.468 1.00 86.81 87 GLY A C 1
ATOM 651 O O . GLY A 1 87 ? -4.670 -10.146 -6.533 1.00 86.81 87 GLY A O 1
ATOM 652 N N . THR A 1 88 ? -3.576 -8.577 -7.677 1.00 90.12 88 THR A N 1
ATOM 653 C CA . THR A 1 88 ? -3.948 -7.479 -6.765 1.00 90.12 88 THR A CA 1
ATOM 654 C C . THR A 1 88 ? -5.457 -7.235 -6.760 1.00 90.12 88 THR A C 1
ATOM 656 O O . THR A 1 88 ? -6.055 -7.061 -5.701 1.00 90.12 88 THR A O 1
ATOM 659 N N . LEU A 1 89 ? -6.096 -7.250 -7.931 1.00 89.31 89 LEU A N 1
ATOM 660 C CA . LEU A 1 89 ? -7.528 -6.988 -8.039 1.00 89.31 89 LEU A CA 1
ATOM 661 C C . LEU A 1 89 ? -8.382 -8.161 -7.532 1.00 89.31 89 LEU A C 1
ATOM 663 O O . LEU A 1 89 ? -9.365 -7.941 -6.828 1.00 89.31 89 LEU A O 1
ATOM 667 N N . SER A 1 90 ? -8.001 -9.398 -7.858 1.00 86.69 90 SER A N 1
ATOM 668 C CA . SER A 1 90 ? -8.701 -10.609 -7.403 1.00 86.69 90 SER A CA 1
ATOM 669 C C . SER A 1 90 ? -8.614 -10.777 -5.886 1.00 86.69 90 SER A C 1
ATOM 671 O O . SER A 1 90 ? -9.638 -10.976 -5.235 1.00 86.69 90 SER A O 1
ATOM 673 N N . THR A 1 91 ? -7.425 -10.610 -5.304 1.00 86.88 91 THR A N 1
ATOM 674 C CA . THR A 1 91 ? -7.233 -10.670 -3.845 1.00 86.88 91 THR A CA 1
ATOM 675 C C . THR A 1 91 ? -7.994 -9.564 -3.123 1.00 86.88 91 THR A C 1
ATOM 677 O O . THR A 1 91 ? -8.660 -9.846 -2.129 1.00 86.88 91 THR A O 1
ATOM 680 N N . ALA A 1 92 ? -7.992 -8.333 -3.645 1.00 88.50 92 ALA A N 1
ATOM 681 C CA . ALA A 1 92 ? -8.798 -7.243 -3.096 1.00 88.50 92 ALA A CA 1
ATOM 682 C C . ALA A 1 92 ? -10.307 -7.538 -3.169 1.00 88.50 92 ALA A C 1
ATOM 684 O O . ALA A 1 92 ? -11.037 -7.251 -2.220 1.00 88.50 92 ALA A O 1
ATOM 685 N N . LEU A 1 93 ? -10.778 -8.142 -4.265 1.00 89.50 93 LEU A N 1
ATOM 686 C CA . LEU A 1 93 ? -12.180 -8.522 -4.425 1.00 89.50 93 LEU A CA 1
ATOM 687 C C . LEU A 1 93 ? -12.586 -9.612 -3.426 1.00 89.50 93 LEU A C 1
ATOM 689 O O . LEU A 1 93 ? -13.609 -9.476 -2.759 1.00 89.50 93 LEU A O 1
ATOM 693 N N . ILE A 1 94 ? -11.774 -10.661 -3.276 1.00 88.69 94 ILE A N 1
ATOM 694 C CA . ILE A 1 94 ? -12.015 -11.739 -2.304 1.00 88.69 94 ILE A CA 1
ATOM 695 C C . ILE A 1 94 ? -11.998 -11.177 -0.877 1.00 88.69 94 ILE A C 1
ATOM 697 O O . ILE A 1 94 ? -12.906 -11.455 -0.089 1.00 88.69 94 ILE A O 1
ATOM 701 N N . ALA A 1 95 ? -11.015 -10.328 -0.560 1.00 89.00 95 ALA A N 1
ATOM 702 C CA . ALA A 1 95 ? -10.920 -9.659 0.732 1.00 89.00 95 ALA A CA 1
ATOM 703 C C . ALA A 1 95 ? -12.151 -8.789 1.020 1.00 89.00 95 ALA A C 1
ATOM 705 O O . ALA A 1 95 ? -12.625 -8.769 2.153 1.00 89.00 95 ALA A O 1
ATOM 706 N N . LEU A 1 96 ? -12.713 -8.113 0.014 1.00 90.88 96 LEU A N 1
ATOM 707 C CA . LEU A 1 96 ? -13.941 -7.333 0.162 1.00 90.88 96 LEU A CA 1
ATOM 708 C C . LEU A 1 96 ? -15.159 -8.235 0.408 1.00 90.88 96 LEU A C 1
ATOM 710 O O . LEU A 1 96 ? -15.928 -7.986 1.336 1.00 90.88 96 LEU A O 1
ATOM 714 N N . VAL A 1 97 ? -15.318 -9.293 -0.392 1.00 93.44 97 VAL A N 1
ATOM 715 C CA . VAL A 1 97 ? -16.455 -10.226 -0.303 1.00 93.44 97 VAL A CA 1
ATOM 716 C C . VAL A 1 97 ? -16.512 -10.918 1.057 1.00 93.44 97 VAL A C 1
ATOM 718 O O . VAL A 1 97 ? -17.598 -11.082 1.605 1.00 93.44 97 VAL A O 1
ATOM 721 N N . ILE A 1 98 ? -15.363 -11.290 1.625 1.00 92.94 98 ILE A N 1
ATOM 722 C CA . ILE A 1 98 ? -15.286 -11.945 2.939 1.00 92.94 98 ILE A CA 1
ATOM 723 C C . ILE A 1 98 ? -15.246 -10.909 4.073 1.00 92.94 98 ILE A C 1
ATOM 725 O O . ILE A 1 98 ? -15.904 -11.069 5.103 1.00 92.94 98 ILE A O 1
ATOM 729 N N . GLY A 1 99 ? -14.492 -9.825 3.894 1.00 92.31 99 GLY A N 1
ATOM 730 C CA . GLY A 1 99 ? -14.243 -8.823 4.927 1.00 92.31 99 GLY A CA 1
ATOM 731 C C . GLY A 1 99 ? -15.469 -7.982 5.271 1.00 92.31 99 GLY A C 1
ATOM 732 O O . GLY A 1 99 ? -15.691 -7.694 6.445 1.00 92.31 99 GLY A O 1
ATOM 733 N N . VAL A 1 100 ? -16.306 -7.629 4.290 1.00 94.31 100 VAL A N 1
ATOM 734 C CA . VAL A 1 100 ? -17.533 -6.848 4.528 1.00 94.31 100 VAL A CA 1
ATOM 735 C C . VAL A 1 100 ? -18.512 -7.576 5.462 1.00 94.31 100 VAL A C 1
ATOM 737 O O . VAL A 1 100 ? -18.822 -7.011 6.516 1.00 94.31 100 VAL A O 1
ATOM 740 N N . PRO A 1 101 ? -18.975 -8.809 5.172 1.00 95.12 101 PRO A N 1
ATOM 741 C CA . PRO A 1 101 ? -19.901 -9.511 6.061 1.00 95.12 101 PRO A CA 1
ATOM 742 C C . PRO A 1 101 ? -19.268 -9.828 7.419 1.00 95.12 101 PRO A C 1
ATOM 744 O O . PRO A 1 101 ? -19.931 -9.681 8.446 1.00 95.12 101 PRO A O 1
ATOM 747 N N . LEU A 1 102 ? -17.979 -10.184 7.450 1.00 94.81 102 LEU A N 1
ATOM 748 C CA . LEU A 1 102 ? -17.267 -10.428 8.702 1.00 94.81 102 LEU A CA 1
ATOM 749 C C . LEU A 1 102 ? -17.202 -9.162 9.573 1.00 94.81 102 LEU A C 1
ATOM 751 O O . LEU A 1 102 ? -17.457 -9.235 10.774 1.00 94.81 102 LEU A O 1
ATOM 755 N N . SER A 1 103 ? -16.929 -7.995 8.980 1.00 91.69 103 SER A N 1
ATOM 756 C CA . SER A 1 103 ? -16.874 -6.718 9.705 1.00 91.69 103 SER A CA 1
ATOM 757 C C . SER A 1 103 ? -18.227 -6.337 10.311 1.00 91.69 103 SER A C 1
ATOM 759 O O . SER A 1 103 ? -18.287 -5.909 11.465 1.00 91.69 103 SER A O 1
ATOM 761 N N . LEU A 1 104 ? -19.321 -6.574 9.577 1.00 93.62 104 LEU A N 1
ATOM 762 C CA . LEU A 1 104 ? -20.678 -6.372 10.075 1.00 93.62 104 LEU A CA 1
ATOM 763 C C . LEU A 1 104 ? -20.992 -7.342 11.222 1.00 93.62 104 LEU A C 1
ATOM 765 O O . LEU A 1 104 ? -21.532 -6.922 12.244 1.00 93.62 104 LEU A O 1
ATOM 769 N N . GLY A 1 105 ? -20.596 -8.612 11.094 1.00 93.06 105 GLY A N 1
ATOM 770 C CA . GLY A 1 105 ? -20.747 -9.615 12.151 1.00 93.06 105 GLY A CA 1
ATOM 771 C C . GLY A 1 105 ? -20.009 -9.234 13.437 1.00 93.06 105 GLY A C 1
ATOM 772 O O . GLY A 1 105 ? -20.594 -9.283 14.519 1.00 93.06 105 GLY A O 1
ATOM 773 N N . ILE A 1 106 ? -18.761 -8.770 13.325 1.00 90.44 106 ILE A N 1
ATOM 774 C CA . ILE A 1 106 ? -17.971 -8.289 14.470 1.00 90.44 106 ILE A CA 1
ATOM 775 C C . ILE A 1 106 ? -18.629 -7.055 15.102 1.00 90.44 106 ILE A C 1
ATOM 777 O O . ILE A 1 106 ? -18.722 -6.970 16.328 1.00 90.44 106 ILE A O 1
ATOM 781 N N . ALA A 1 107 ? -19.135 -6.119 14.295 1.00 90.00 107 ALA A N 1
ATOM 782 C CA . ALA A 1 107 ? -19.824 -4.932 14.795 1.00 90.00 107 ALA A CA 1
ATOM 783 C C . ALA A 1 107 ? -21.108 -5.290 15.564 1.00 90.00 107 ALA A C 1
ATOM 785 O O . ALA A 1 107 ? -21.328 -4.794 16.673 1.00 90.00 107 ALA A O 1
ATOM 786 N N . VAL A 1 108 ? -21.939 -6.186 15.025 1.00 91.88 108 VAL A N 1
ATOM 787 C CA . VAL A 1 108 ? -23.161 -6.659 15.698 1.00 91.88 108 VAL A CA 1
ATOM 788 C C . VAL A 1 108 ? -22.817 -7.414 16.982 1.00 91.88 108 VAL A C 1
ATOM 790 O O . VAL A 1 108 ? -23.408 -7.146 18.027 1.00 91.88 108 VAL A O 1
ATOM 793 N N . TYR A 1 109 ? -21.808 -8.287 16.951 1.00 90.94 109 TYR A N 1
ATOM 794 C CA . TYR A 1 109 ? -21.352 -9.012 18.136 1.00 90.94 109 TYR A CA 1
ATOM 795 C C . TYR A 1 109 ? -20.883 -8.062 19.247 1.00 90.94 109 TYR A C 1
ATOM 797 O O . TYR A 1 109 ? -21.357 -8.156 20.380 1.00 90.94 109 TYR A O 1
ATOM 805 N N . LEU A 1 110 ? -20.016 -7.095 18.929 1.00 87.62 110 LEU A N 1
ATOM 806 C CA . LEU A 1 110 ? -19.508 -6.125 19.906 1.00 87.62 110 LEU A CA 1
ATOM 807 C C . LEU A 1 110 ? -20.586 -5.188 20.455 1.00 87.62 110 LEU A C 1
ATOM 809 O O . LEU A 1 110 ? -20.460 -4.684 21.577 1.00 87.62 110 LEU A O 1
ATOM 813 N N . THR A 1 111 ? -21.638 -4.926 19.681 1.00 86.19 111 THR A N 1
ATOM 814 C CA . THR A 1 111 ? -22.726 -4.047 20.117 1.00 86.19 111 THR A CA 1
ATOM 815 C C . THR A 1 111 ? -23.790 -4.771 20.929 1.00 86.19 111 THR A C 1
ATOM 817 O O . THR A 1 111 ? -24.196 -4.219 21.952 1.00 86.19 111 THR A O 1
ATOM 820 N N . GLN A 1 112 ? -24.202 -5.974 20.522 1.00 88.19 112 GLN A N 1
ATOM 821 C CA . GLN A 1 112 ? -25.379 -6.649 21.081 1.00 88.19 112 GLN A CA 1
ATOM 822 C C . GLN A 1 112 ? -25.056 -7.832 22.002 1.00 88.19 112 GLN A C 1
ATOM 824 O O . GLN A 1 112 ? -25.820 -8.086 22.927 1.00 88.19 112 GLN A O 1
ATOM 829 N N . LEU A 1 113 ? -23.951 -8.551 21.776 1.00 86.00 113 LEU A N 1
ATOM 830 C CA . LEU A 1 113 ? -23.677 -9.820 22.469 1.00 86.00 113 LEU A CA 1
ATOM 831 C C . LEU A 1 113 ? -22.445 -9.779 23.383 1.00 86.00 113 LEU A C 1
ATOM 833 O O . LEU A 1 113 ? -22.346 -10.571 24.318 1.00 86.00 113 LEU A O 1
ATOM 837 N N . ALA A 1 114 ? -21.492 -8.879 23.130 1.00 86.75 114 ALA A N 1
ATOM 838 C CA . ALA A 1 114 ? -20.216 -8.892 23.832 1.00 86.75 114 ALA A CA 1
ATOM 839 C C . ALA A 1 114 ? -20.339 -8.422 25.298 1.00 86.75 114 ALA A C 1
ATOM 841 O O . ALA A 1 114 ? -20.851 -7.326 25.559 1.00 86.75 114 ALA A O 1
ATOM 842 N N . PRO A 1 115 ? -19.797 -9.184 26.269 1.00 86.06 115 PRO A N 1
ATOM 843 C CA . PRO A 1 115 ? -19.795 -8.785 27.670 1.00 86.06 115 PRO A CA 1
ATOM 844 C C . PRO A 1 115 ? -18.941 -7.527 27.889 1.00 86.06 115 PRO A C 1
ATOM 846 O O . PRO A 1 115 ? -17.913 -7.317 27.239 1.00 86.06 115 PRO A O 1
ATOM 849 N N . ALA A 1 116 ? -19.350 -6.682 28.841 1.00 82.69 116 ALA A N 1
ATOM 850 C CA . ALA A 1 116 ? -18.779 -5.345 29.043 1.00 82.69 116 ALA A CA 1
ATOM 851 C C . ALA A 1 116 ? -17.261 -5.335 29.321 1.00 82.69 116 ALA A C 1
ATOM 853 O O . ALA A 1 116 ? -16.583 -4.359 28.993 1.00 82.69 116 ALA A O 1
ATOM 854 N N . TRP A 1 117 ? -16.723 -6.417 29.893 1.00 86.75 117 TRP A N 1
ATOM 855 C CA . TRP A 1 117 ? -15.290 -6.569 30.152 1.00 86.75 117 TRP A CA 1
ATOM 856 C C . TRP A 1 117 ? -14.474 -6.840 28.876 1.00 86.75 117 TRP A C 1
ATOM 858 O O . TRP A 1 117 ? -13.334 -6.398 28.793 1.00 86.75 117 TRP A O 1
ATOM 868 N N . PHE A 1 118 ? -15.056 -7.499 27.867 1.00 84.56 118 PHE A N 1
ATOM 869 C CA . PHE A 1 118 ? -14.398 -7.812 26.590 1.00 84.56 118 PHE A CA 1
ATOM 870 C C . PHE A 1 118 ? -14.582 -6.693 25.559 1.00 84.56 118 PHE A C 1
ATOM 872 O O . PHE A 1 118 ? -13.685 -6.389 24.774 1.00 84.56 118 PHE A O 1
ATOM 879 N N . LYS A 1 119 ? -15.729 -6.008 25.606 1.00 81.50 119 LYS A N 1
ATOM 880 C CA . LYS A 1 119 ? -16.050 -4.902 24.698 1.00 81.50 119 LYS A CA 1
ATOM 881 C C . LYS A 1 119 ? -15.041 -3.754 24.777 1.00 81.50 119 LYS A C 1
ATOM 883 O O . LYS A 1 119 ? -14.637 -3.240 23.742 1.00 81.50 119 LYS A O 1
ATOM 888 N N . LYS A 1 120 ? -14.621 -3.359 25.987 1.00 78.62 120 LYS A N 1
ATOM 889 C CA . LYS A 1 120 ? -13.674 -2.248 26.198 1.00 78.62 120 LYS A CA 1
ATOM 890 C C . LYS A 1 120 ? -12.306 -2.476 25.530 1.00 78.62 120 LYS A C 1
ATOM 892 O O . LYS A 1 120 ? -11.951 -1.655 24.691 1.00 78.62 120 LYS A O 1
ATOM 897 N N . PRO A 1 121 ? -11.555 -3.557 25.826 1.00 84.94 121 PRO A N 1
ATOM 898 C CA . PRO A 1 121 ? -10.245 -3.773 25.215 1.00 84.94 121 PRO A CA 1
ATOM 899 C C . PRO A 1 121 ? -10.333 -3.980 23.701 1.00 84.94 121 PRO A C 1
ATOM 901 O O . PRO A 1 121 ? -9.488 -3.463 22.977 1.00 84.94 121 PRO A O 1
ATOM 904 N N . VAL A 1 122 ? -11.369 -4.668 23.206 1.00 84.75 122 VAL A N 1
ATOM 905 C CA . VAL A 1 122 ? -11.538 -4.882 21.762 1.00 84.75 122 VAL A CA 1
ATOM 906 C C . VAL A 1 122 ? -11.917 -3.591 21.039 1.00 84.75 122 VAL A C 1
ATOM 908 O O . VAL A 1 122 ? -11.348 -3.317 19.990 1.00 84.75 122 VAL A O 1
ATOM 911 N N . SER A 1 123 ? -12.799 -2.755 21.601 1.00 78.19 123 SER A N 1
ATOM 912 C CA . SER A 1 123 ? -13.109 -1.433 21.028 1.00 78.19 123 SER A CA 1
ATOM 913 C C . SER A 1 123 ? -11.866 -0.556 20.985 1.00 78.19 123 SER A C 1
ATOM 915 O O . SER A 1 123 ? -11.575 0.019 19.946 1.00 78.19 123 SER A O 1
ATOM 917 N N . THR A 1 124 ? -11.074 -0.522 22.062 1.00 75.12 124 THR A N 1
ATOM 918 C CA . THR A 1 124 ? -9.806 0.215 22.071 1.00 75.12 124 THR A CA 1
ATOM 919 C C . THR A 1 124 ? -8.833 -0.338 21.030 1.00 75.12 124 THR A C 1
ATOM 921 O O . THR A 1 124 ? -8.253 0.439 20.284 1.00 75.12 124 THR A O 1
ATOM 924 N N . ALA A 1 125 ? -8.685 -1.659 20.904 1.00 77.25 125 ALA A N 1
ATOM 925 C CA . ALA A 1 125 ? -7.834 -2.257 19.875 1.00 77.25 125 ALA A CA 1
ATOM 926 C C . ALA A 1 125 ? -8.318 -1.922 18.452 1.00 77.25 125 ALA A C 1
ATOM 928 O O . ALA A 1 125 ? -7.499 -1.588 17.600 1.00 77.25 125 ALA A O 1
ATOM 929 N N . ILE A 1 126 ? -9.631 -1.947 18.201 1.00 77.12 126 ILE A N 1
ATOM 930 C CA . ILE A 1 126 ? -10.231 -1.563 16.913 1.00 77.12 126 ILE A CA 1
ATOM 931 C C . ILE A 1 126 ? -10.046 -0.069 16.646 1.00 77.12 126 ILE A C 1
ATOM 933 O O . ILE A 1 126 ? -9.707 0.298 15.531 1.00 77.12 126 ILE A O 1
ATOM 937 N N . GLU A 1 127 ? -10.230 0.798 17.638 1.00 70.44 127 GLU A N 1
ATOM 938 C CA . GLU A 1 127 ? -10.022 2.247 17.519 1.00 70.44 127 GLU A CA 1
ATOM 939 C C . GLU A 1 127 ? -8.549 2.590 17.251 1.00 70.44 127 GLU A C 1
ATOM 941 O O . GLU A 1 127 ? -8.254 3.461 16.426 1.00 70.44 127 GLU A O 1
ATOM 946 N N . LEU A 1 128 ? -7.627 1.867 17.896 1.00 70.44 128 LEU A N 1
ATOM 947 C CA . LEU A 1 128 ? -6.189 1.952 17.640 1.00 70.44 128 LEU A CA 1
ATOM 948 C C . LEU A 1 128 ? -5.848 1.449 16.228 1.00 70.44 128 LEU A C 1
ATOM 950 O O . LEU A 1 128 ? -5.108 2.117 15.505 1.00 70.44 128 LEU A O 1
ATOM 954 N N . LEU A 1 129 ? -6.432 0.326 15.798 1.00 70.44 129 LEU A N 1
ATOM 955 C CA . LEU A 1 129 ? -6.242 -0.253 14.462 1.00 70.44 129 LEU A CA 1
ATOM 956 C C . LEU A 1 129 ? -6.841 0.630 13.352 1.00 70.44 129 LEU A C 1
ATOM 958 O O . LEU A 1 129 ? -6.241 0.813 12.292 1.00 70.44 129 LEU A O 1
ATOM 962 N N . ALA A 1 130 ? -8.003 1.235 13.602 1.00 63.88 130 ALA A N 1
ATOM 963 C CA . ALA A 1 130 ? -8.719 2.123 12.688 1.00 63.88 130 ALA A CA 1
ATOM 964 C C . ALA A 1 130 ? -8.051 3.500 12.528 1.00 63.88 130 ALA A C 1
ATOM 966 O O . ALA A 1 130 ? -8.573 4.359 11.819 1.00 63.88 130 ALA A O 1
ATOM 967 N N . ALA A 1 131 ? -6.884 3.705 13.144 1.00 60.38 131 ALA A N 1
ATOM 968 C CA . ALA A 1 131 ? -6.083 4.918 13.043 1.00 60.38 131 ALA A CA 1
ATOM 969 C C . ALA A 1 131 ? -6.792 6.209 13.497 1.00 60.38 131 ALA A C 1
ATOM 971 O O . ALA A 1 131 ? -6.360 7.321 13.190 1.00 60.38 131 ALA A O 1
ATOM 972 N N . VAL A 1 132 ? -7.835 6.077 14.320 1.00 54.91 132 VAL A N 1
ATOM 973 C CA . VAL A 1 132 ? -8.652 7.184 14.837 1.00 54.91 132 VAL A CA 1
ATOM 974 C C . VAL A 1 132 ? -7.919 8.196 15.748 1.00 54.91 132 VAL A C 1
ATOM 976 O O . VAL A 1 132 ? -8.448 9.306 15.901 1.00 54.91 132 VAL A O 1
ATOM 979 N N . PRO A 1 133 ? -6.697 7.985 16.291 1.00 55.88 133 PRO A N 1
ATOM 980 C CA . PRO A 1 133 ? -6.113 9.011 17.146 1.00 55.88 133 PRO A CA 1
ATOM 981 C C . PRO A 1 133 ? -5.856 10.359 16.446 1.00 55.88 133 PRO A C 1
ATOM 983 O O . PRO A 1 133 ? -5.794 11.373 17.129 1.00 55.88 133 PRO A O 1
ATOM 986 N N . SER A 1 134 ? -5.773 10.445 15.111 1.00 54.44 134 SER A N 1
ATOM 987 C CA . SER A 1 134 ? -5.504 11.718 14.411 1.00 54.44 134 SER A CA 1
ATOM 988 C C . SER A 1 134 ? -6.591 12.785 14.632 1.00 54.44 134 SER A C 1
ATOM 990 O O . SER A 1 134 ? -6.281 13.968 14.765 1.00 54.44 134 SER A O 1
ATOM 992 N N . ILE A 1 135 ? -7.865 12.381 14.711 1.00 56.53 135 ILE A N 1
ATOM 993 C CA . ILE A 1 135 ? -9.005 13.295 14.922 1.00 56.53 135 ILE A CA 1
ATOM 994 C C . ILE A 1 135 ? -9.199 13.565 16.418 1.00 56.53 135 ILE A C 1
ATOM 996 O O . ILE A 1 135 ? -9.452 14.705 16.808 1.00 56.53 135 ILE A O 1
ATOM 1000 N N . ILE A 1 136 ? -9.010 12.545 17.264 1.00 54.44 136 ILE A N 1
ATOM 1001 C CA . ILE A 1 136 ? -9.113 12.682 18.722 1.00 54.44 136 ILE A CA 1
ATOM 1002 C C . ILE A 1 136 ? -7.973 13.551 19.258 1.00 54.44 136 ILE A C 1
ATOM 1004 O O . ILE A 1 136 ? -8.255 14.461 20.021 1.00 54.44 136 ILE A O 1
ATOM 1008 N N . TYR A 1 137 ? -6.723 13.381 18.819 1.00 53.03 137 TYR A N 1
ATOM 1009 C CA . TYR A 1 137 ? -5.620 14.281 19.179 1.00 53.03 137 TYR A CA 1
ATOM 1010 C C . TYR A 1 137 ? -5.738 15.660 18.530 1.00 53.03 137 TYR A C 1
ATOM 1012 O O . TYR A 1 137 ? -5.277 16.630 19.120 1.00 53.03 137 TYR A O 1
ATOM 1020 N N . GLY A 1 138 ? -6.375 15.782 17.361 1.00 55.44 138 GLY A N 1
ATOM 1021 C CA . GLY A 1 138 ? -6.711 17.081 16.773 1.00 55.44 138 GLY A CA 1
ATOM 1022 C C . GLY A 1 138 ? -7.721 17.854 17.630 1.00 55.44 138 GLY A C 1
ATOM 1023 O O . GLY A 1 138 ? -7.500 19.017 17.955 1.00 55.44 138 GLY A O 1
ATOM 1024 N N . MET A 1 139 ? -8.794 17.194 18.077 1.00 57.25 139 MET A N 1
ATOM 1025 C CA . MET A 1 139 ? -9.827 17.795 18.934 1.00 57.25 139 MET A CA 1
ATOM 1026 C C . MET A 1 139 ? -9.396 17.947 20.401 1.00 57.25 139 MET A C 1
ATOM 1028 O O . MET A 1 139 ? -9.700 18.958 21.031 1.00 57.25 139 MET A O 1
ATOM 1032 N N . TRP A 1 140 ? -8.654 16.983 20.946 1.00 50.00 140 TRP A N 1
ATOM 1033 C CA . TRP A 1 140 ? -7.987 17.072 22.249 1.00 50.00 140 TRP A CA 1
ATOM 1034 C C . TRP A 1 140 ? -6.895 18.140 22.209 1.00 50.00 140 TRP A C 1
ATOM 1036 O O . TRP A 1 140 ? -6.738 18.884 23.165 1.00 50.00 140 TRP A O 1
ATOM 1046 N N . GLY A 1 141 ? -6.227 18.295 21.065 1.00 54.22 141 GLY A N 1
ATOM 1047 C CA . GLY A 1 141 ? -5.301 19.374 20.765 1.00 54.22 141 GLY A CA 1
ATOM 1048 C C . GLY A 1 141 ? -5.976 20.734 20.858 1.00 54.22 141 GLY A C 1
ATOM 1049 O O . GLY A 1 141 ? -5.596 21.558 21.671 1.00 54.22 141 GLY A O 1
ATOM 1050 N N . VAL A 1 142 ? -7.078 20.955 20.151 1.00 53.62 142 VAL A N 1
ATOM 1051 C CA . VAL A 1 142 ? -7.833 22.217 20.273 1.00 53.62 142 VAL A CA 1
ATOM 1052 C C . VAL A 1 142 ? -8.368 22.451 21.703 1.00 53.62 142 VAL A C 1
ATOM 1054 O O . VAL A 1 142 ? -8.499 23.598 22.126 1.00 53.62 142 VAL A O 1
ATOM 1057 N N . ARG A 1 143 ? -8.630 21.388 22.482 1.00 52.12 143 ARG A N 1
ATOM 1058 C CA . ARG A 1 143 ? -9.147 21.472 23.863 1.00 52.12 143 ARG A CA 1
ATOM 1059 C C . ARG A 1 143 ? -8.069 21.574 24.963 1.00 52.12 143 ARG A C 1
ATOM 1061 O O . ARG A 1 143 ? -8.387 22.069 26.041 1.00 52.12 143 ARG A O 1
ATOM 1068 N N . HIS A 1 144 ? -6.826 21.147 24.714 1.00 52.28 144 HIS A N 1
ATOM 1069 C CA . HIS A 1 144 ? -5.734 21.091 25.707 1.00 52.28 144 HIS A CA 1
ATOM 1070 C C . HIS A 1 144 ? -4.390 21.709 25.240 1.00 52.28 144 HIS A C 1
ATOM 1072 O O . HIS A 1 144 ? -3.546 22.020 26.081 1.00 52.28 144 HIS A O 1
ATOM 1078 N N . VAL A 1 145 ? -4.185 21.963 23.941 1.00 50.94 145 VAL A N 1
ATOM 1079 C CA . VAL A 1 145 ? -2.980 22.575 23.319 1.00 50.94 145 VAL A CA 1
ATOM 1080 C C . VAL A 1 145 ? -3.102 24.101 23.290 1.00 50.94 145 VAL A C 1
ATOM 1082 O O . VAL A 1 145 ? -3.070 24.753 22.255 1.00 50.94 145 VAL A O 1
ATOM 1085 N N . LEU A 1 146 ? -3.208 24.697 24.474 1.00 52.09 146 LEU A N 1
ATOM 1086 C CA . LEU A 1 146 ? -2.567 25.995 24.729 1.00 52.09 146 LEU A CA 1
ATOM 1087 C C . LEU A 1 146 ? -1.248 25.809 25.517 1.00 52.09 146 LEU A C 1
ATOM 1089 O O . LEU A 1 146 ? -0.594 26.778 25.888 1.00 52.09 146 LEU A O 1
ATOM 1093 N N . VAL A 1 147 ? -0.878 24.557 25.819 1.00 53.53 147 VAL A N 1
ATOM 1094 C CA . VAL A 1 147 ? 0.149 24.124 26.786 1.00 53.53 147 VAL A CA 1
ATOM 1095 C C . VAL A 1 147 ? 0.797 22.852 26.155 1.00 53.53 147 VAL A C 1
ATOM 1097 O O . VAL A 1 147 ? 0.135 22.151 25.397 1.00 53.53 147 VAL A O 1
ATOM 1100 N N . PRO A 1 148 ? 2.094 22.537 26.276 1.00 50.50 148 PRO A N 1
ATOM 1101 C CA . PRO A 1 148 ? 3.067 22.565 25.182 1.00 50.50 148 PRO A CA 1
ATOM 1102 C C . PRO A 1 148 ? 3.594 21.164 24.771 1.00 50.50 148 PRO A C 1
ATOM 1104 O O . PRO A 1 148 ? 4.753 20.839 25.018 1.00 50.50 148 PRO A O 1
ATOM 1107 N N . GLN A 1 149 ? 2.776 20.309 24.135 1.00 52.06 149 GLN A N 1
ATOM 1108 C CA . GLN A 1 149 ? 3.201 18.923 23.825 1.00 52.06 149 GLN A CA 1
ATOM 1109 C C . GLN A 1 149 ? 2.653 18.320 22.507 1.00 52.06 149 GLN A C 1
ATOM 1111 O O . GLN A 1 149 ? 2.203 17.179 22.460 1.00 52.06 149 GLN A O 1
ATOM 1116 N N . ALA A 1 150 ? 2.747 19.055 21.393 1.00 55.22 150 ALA A N 1
ATOM 1117 C CA . ALA A 1 150 ? 2.358 18.584 20.049 1.00 55.22 150 ALA A CA 1
ATOM 1118 C C . ALA A 1 150 ? 3.248 17.458 19.459 1.00 55.22 150 ALA A C 1
ATOM 1120 O O . ALA A 1 150 ? 2.922 16.898 18.417 1.00 55.22 150 ALA A O 1
ATOM 1121 N N . GLY A 1 151 ? 4.367 17.101 20.102 1.00 58.22 151 GLY A N 1
ATOM 1122 C CA . GLY A 1 151 ? 5.274 16.056 19.604 1.00 58.22 151 GLY A CA 1
ATOM 1123 C C . GLY A 1 151 ? 4.691 14.640 19.675 1.00 58.22 151 GLY A C 1
ATOM 1124 O O . GLY A 1 151 ? 4.934 13.830 18.785 1.00 58.22 151 GLY A O 1
ATOM 1125 N N . VAL A 1 152 ? 3.873 14.346 20.692 1.00 58.38 152 VAL A N 1
ATOM 1126 C CA . VAL A 1 152 ? 3.349 12.987 20.929 1.00 58.38 152 VAL A CA 1
ATOM 1127 C C . VAL A 1 152 ? 2.356 12.564 19.841 1.00 58.38 152 VAL A C 1
ATOM 1129 O O . VAL A 1 152 ? 2.377 11.417 19.403 1.00 58.38 152 VAL A O 1
ATOM 1132 N N . SER A 1 153 ? 1.528 13.485 19.341 1.00 60.66 153 SER A N 1
ATOM 1133 C CA . SER A 1 153 ? 0.562 13.196 18.273 1.00 60.66 153 SER A CA 1
ATOM 1134 C C . SER A 1 153 ? 1.223 13.033 16.904 1.00 60.66 153 SER A C 1
ATOM 1136 O O . SER A 1 153 ? 0.776 12.199 16.121 1.00 60.66 153 SER A O 1
ATOM 1138 N N . ILE A 1 154 ? 2.301 13.775 16.622 1.00 69.44 154 ILE A N 1
ATOM 1139 C CA . ILE A 1 154 ? 3.073 13.637 15.378 1.00 69.44 154 ILE A CA 1
ATOM 1140 C C . ILE A 1 154 ? 3.787 12.286 15.358 1.00 69.44 154 ILE A C 1
ATOM 1142 O O . ILE A 1 154 ? 3.644 11.539 14.394 1.00 69.44 154 ILE A O 1
ATOM 1146 N N . ILE A 1 155 ? 4.497 11.939 16.437 1.00 68.50 155 ILE A N 1
ATOM 1147 C CA . ILE A 1 155 ? 5.187 10.646 16.552 1.00 68.50 155 ILE A CA 1
ATOM 1148 C C . ILE A 1 155 ? 4.169 9.499 16.471 1.00 68.50 155 ILE A C 1
ATOM 1150 O O . ILE A 1 155 ? 4.380 8.550 15.719 1.00 68.50 155 ILE A O 1
ATOM 1154 N N . GLY A 1 156 ? 3.028 9.622 17.160 1.00 67.19 156 GLY A N 1
ATOM 1155 C CA . GLY A 1 156 ? 1.943 8.642 17.090 1.00 67.19 156 GLY A CA 1
ATOM 1156 C C . GLY A 1 156 ? 1.349 8.491 15.685 1.00 67.19 156 GLY A C 1
ATOM 1157 O O . GLY A 1 156 ? 1.151 7.370 15.225 1.00 67.19 156 GLY A O 1
ATOM 1158 N N . ALA A 1 157 ? 1.114 9.594 14.969 1.00 69.56 157 ALA A N 1
ATOM 1159 C CA . ALA A 1 157 ? 0.597 9.563 13.600 1.00 69.56 157 ALA A CA 1
ATOM 1160 C C . ALA A 1 157 ? 1.599 8.947 12.610 1.00 69.56 157 ALA A C 1
ATOM 1162 O O . ALA A 1 157 ? 1.206 8.151 11.757 1.00 69.56 157 ALA A O 1
ATOM 1163 N N . VAL A 1 158 ? 2.889 9.275 12.747 1.00 78.25 158 VAL A N 1
ATOM 1164 C CA . VAL A 1 158 ? 3.964 8.720 11.911 1.00 78.25 158 VAL A CA 1
ATOM 1165 C C . VAL A 1 158 ? 4.122 7.220 12.155 1.00 78.25 158 VAL A C 1
ATOM 1167 O O . VAL A 1 158 ? 4.112 6.451 11.195 1.00 78.25 158 VAL A O 1
ATOM 1170 N N . MET A 1 159 ? 4.209 6.787 13.417 1.00 75.81 159 MET A N 1
ATOM 1171 C CA . MET A 1 159 ? 4.343 5.365 13.756 1.00 75.81 159 MET A CA 1
ATOM 1172 C C . MET A 1 159 ? 3.139 4.543 13.293 1.00 75.81 159 MET A C 1
ATOM 1174 O O . MET A 1 159 ? 3.314 3.438 12.785 1.00 75.81 159 MET A O 1
ATOM 1178 N N . LEU A 1 160 ? 1.926 5.084 13.413 1.00 74.94 160 LEU A N 1
ATOM 1179 C CA . LEU A 1 160 ? 0.707 4.404 12.983 1.00 74.94 160 LEU A CA 1
ATOM 1180 C C . LEU A 1 160 ? 0.614 4.288 11.457 1.00 74.94 160 LEU A C 1
ATOM 1182 O O . LEU A 1 160 ? 0.262 3.226 10.947 1.00 74.94 160 LEU A O 1
ATOM 1186 N N . GLY A 1 161 ? 0.979 5.346 10.725 1.00 77.75 161 GLY A N 1
ATOM 1187 C CA . GLY A 1 161 ? 1.058 5.309 9.263 1.00 77.75 161 GLY A CA 1
ATOM 1188 C C . GLY A 1 161 ? 2.082 4.286 8.762 1.00 77.75 161 GLY A C 1
ATOM 1189 O O . GLY A 1 161 ? 1.760 3.473 7.897 1.00 77.75 161 GLY A O 1
ATOM 1190 N N . LEU A 1 162 ? 3.280 4.270 9.357 1.00 81.44 162 LEU A N 1
ATOM 1191 C CA . LEU A 1 162 ? 4.328 3.286 9.057 1.00 81.44 162 LEU A CA 1
ATOM 1192 C C . LEU A 1 162 ? 3.891 1.855 9.382 1.00 81.44 162 LEU A C 1
ATOM 1194 O O . LEU A 1 162 ? 4.051 0.962 8.555 1.00 81.44 162 LEU A O 1
ATOM 1198 N N . GLY A 1 163 ? 3.310 1.642 10.564 1.00 79.56 163 GLY A N 1
ATOM 1199 C CA . GLY A 1 163 ? 2.847 0.329 11.009 1.00 79.56 163 GLY A CA 1
ATOM 1200 C C . GLY A 1 163 ? 1.760 -0.251 10.107 1.00 79.56 163 GLY A C 1
ATOM 1201 O O . GLY A 1 163 ? 1.799 -1.440 9.805 1.00 79.56 163 GLY A O 1
ATOM 1202 N N . ARG A 1 164 ? 0.834 0.580 9.609 1.00 81.69 164 ARG A N 1
ATOM 1203 C CA . ARG A 1 164 ? -0.169 0.143 8.624 1.00 81.69 164 ARG A CA 1
ATOM 1204 C C . ARG A 1 164 ? 0.452 -0.152 7.267 1.00 81.69 164 ARG A C 1
ATOM 1206 O O . ARG A 1 164 ? 0.177 -1.205 6.705 1.00 81.69 164 ARG A O 1
ATOM 1213 N N . ALA A 1 165 ? 1.321 0.731 6.777 1.00 79.06 165 ALA A N 1
ATOM 1214 C CA . ALA A 1 165 ? 1.978 0.540 5.488 1.00 79.06 165 ALA A CA 1
ATOM 1215 C C . ALA A 1 165 ? 2.794 -0.761 5.450 1.00 79.06 165 ALA A C 1
ATOM 1217 O O . ALA A 1 165 ? 2.668 -1.535 4.505 1.00 79.06 165 ALA A O 1
ATOM 1218 N N . LEU A 1 166 ? 3.584 -1.035 6.491 1.00 77.62 166 LEU A N 1
ATOM 1219 C CA . LEU A 1 166 ? 4.386 -2.256 6.590 1.00 77.62 166 LEU A CA 1
ATOM 1220 C C . LEU A 1 166 ? 3.527 -3.483 6.917 1.00 77.62 166 LEU A C 1
ATOM 1222 O O . LEU A 1 166 ? 3.697 -4.532 6.305 1.00 77.62 166 LEU A O 1
ATOM 1226 N N . GLY A 1 167 ? 2.596 -3.353 7.864 1.00 80.00 167 GLY A N 1
ATOM 1227 C CA . GLY A 1 167 ? 1.793 -4.467 8.363 1.00 80.00 167 GLY A CA 1
ATOM 1228 C C . GLY A 1 167 ? 0.782 -4.994 7.348 1.00 80.00 167 GLY A C 1
ATOM 1229 O O . GLY A 1 167 ? 0.656 -6.205 7.201 1.00 80.00 167 GLY A O 1
ATOM 1230 N N . GLU A 1 168 ? 0.092 -4.114 6.616 1.00 83.75 168 GLU A N 1
ATOM 1231 C CA . GLU A 1 168 ? -0.881 -4.524 5.594 1.00 83.75 168 GLU A CA 1
ATOM 1232 C C . GLU A 1 168 ? -0.175 -5.170 4.395 1.00 83.75 168 GLU A C 1
ATOM 1234 O O . GLU A 1 168 ? -0.583 -6.234 3.931 1.00 83.75 168 GLU A O 1
ATOM 1239 N N . THR A 1 169 ? 0.919 -4.567 3.919 1.00 82.38 169 THR A N 1
ATOM 1240 C CA . THR A 1 169 ? 1.625 -5.053 2.724 1.00 82.38 169 THR A CA 1
ATOM 1241 C C . THR A 1 169 ? 2.351 -6.368 2.980 1.00 82.38 169 THR A C 1
ATOM 1243 O O . THR A 1 169 ? 2.217 -7.287 2.173 1.00 82.38 169 THR A O 1
ATOM 1246 N N . MET A 1 170 ? 3.040 -6.503 4.117 1.00 81.19 170 MET A N 1
ATOM 1247 C CA . MET A 1 170 ? 3.748 -7.737 4.465 1.00 81.19 170 MET A CA 1
ATOM 1248 C C . MET A 1 170 ? 2.804 -8.856 4.901 1.00 81.19 170 MET A C 1
ATOM 1250 O O . MET A 1 170 ? 3.084 -10.017 4.642 1.00 81.19 170 MET A O 1
ATOM 1254 N N . ALA A 1 171 ? 1.648 -8.559 5.500 1.00 83.44 171 ALA A N 1
ATOM 1255 C CA . ALA A 1 171 ? 0.664 -9.611 5.759 1.00 83.44 171 ALA A CA 1
ATOM 1256 C C . ALA A 1 171 ? 0.151 -10.229 4.447 1.00 83.44 171 ALA A C 1
ATOM 1258 O O . ALA A 1 171 ? 0.058 -11.451 4.327 1.00 83.44 171 ALA A O 1
ATOM 1259 N N . VAL A 1 172 ? -0.139 -9.395 3.443 1.00 82.19 172 VAL A N 1
ATOM 1260 C CA . VAL A 1 172 ? -0.630 -9.869 2.142 1.00 82.19 172 VAL A CA 1
ATOM 1261 C C . VAL A 1 172 ? 0.435 -10.684 1.405 1.00 82.19 172 VAL A C 1
ATOM 1263 O O . VAL A 1 172 ? 0.087 -11.681 0.774 1.00 82.19 172 VAL A O 1
ATOM 1266 N N . THR A 1 173 ? 1.724 -10.342 1.509 1.00 83.19 173 THR A N 1
ATOM 1267 C CA . THR A 1 173 ? 2.783 -11.129 0.849 1.00 83.19 173 THR A CA 1
ATOM 1268 C C . THR A 1 173 ? 2.829 -12.577 1.339 1.00 83.19 173 THR A C 1
ATOM 1270 O O . THR A 1 173 ? 2.954 -13.489 0.521 1.00 83.19 173 THR A O 1
ATOM 1273 N N . PHE A 1 174 ? 2.658 -12.800 2.645 1.00 83.44 174 PHE A N 1
ATOM 1274 C CA . PHE A 1 174 ? 2.651 -14.142 3.228 1.00 83.44 174 PHE A CA 1
ATOM 1275 C C . PHE A 1 174 ? 1.371 -14.927 2.929 1.00 83.44 174 PHE A C 1
ATOM 1277 O O . PHE A 1 174 ? 1.426 -16.149 2.826 1.00 83.44 174 PHE A O 1
ATOM 1284 N N . VAL A 1 175 ? 0.230 -14.247 2.780 1.00 82.19 175 VAL A N 1
ATOM 1285 C CA . VAL A 1 175 ? -1.061 -14.907 2.529 1.00 82.19 175 VAL A CA 1
ATOM 1286 C C . VAL A 1 175 ? -1.225 -15.320 1.068 1.00 82.19 175 VAL A C 1
ATOM 1288 O O . VAL A 1 175 ? -1.723 -16.410 0.808 1.00 82.19 175 VAL A O 1
ATOM 1291 N N . VAL A 1 176 ? -0.836 -14.469 0.111 1.00 80.88 176 VAL A N 1
ATOM 1292 C CA . VAL A 1 176 ? -1.097 -14.745 -1.316 1.00 80.88 176 VAL A CA 1
ATOM 1293 C C . VAL A 1 176 ? -0.071 -15.727 -1.898 1.00 80.88 176 VAL A C 1
ATOM 1295 O O . VAL A 1 176 ? -0.418 -16.528 -2.758 1.00 80.88 176 VAL A O 1
ATOM 1298 N N . GLY A 1 177 ? 1.163 -15.743 -1.385 1.00 7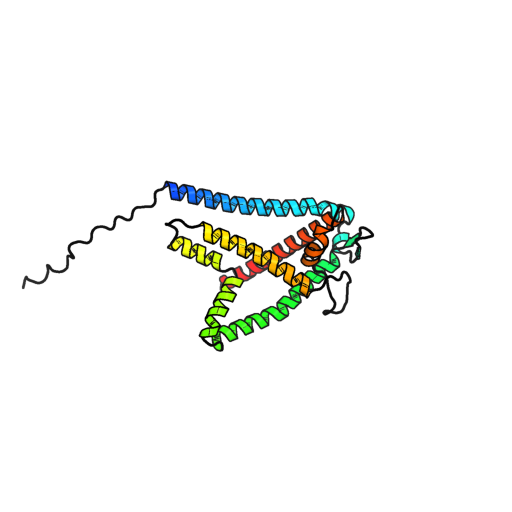1.00 177 GLY A N 1
ATOM 1299 C CA . GLY A 1 177 ? 2.188 -16.714 -1.777 1.00 71.00 177 GLY A CA 1
ATOM 1300 C C . GLY A 1 177 ? 2.861 -16.383 -3.115 1.00 71.00 177 GLY A C 1
ATOM 1301 O O . GLY A 1 177 ? 2.224 -16.256 -4.150 1.00 71.00 177 GLY A O 1
ATOM 1302 N N . ASN A 1 178 ? 4.186 -16.248 -3.106 1.00 79.31 178 ASN A N 1
ATOM 1303 C CA . ASN A 1 178 ? 4.983 -15.712 -4.216 1.00 79.31 178 ASN A CA 1
ATOM 1304 C C . ASN A 1 178 ? 5.081 -16.652 -5.442 1.00 79.31 178 ASN A C 1
ATOM 1306 O O . ASN A 1 178 ? 6.127 -17.258 -5.671 1.00 79.31 178 ASN A O 1
ATOM 1310 N N . ALA A 1 179 ? 4.017 -16.780 -6.241 1.00 72.38 179 ALA A N 1
ATOM 1311 C CA . ALA A 1 179 ? 4.041 -17.536 -7.495 1.00 72.38 179 ALA A CA 1
ATOM 1312 C C . ALA A 1 179 ? 3.655 -16.685 -8.712 1.00 72.38 179 ALA A C 1
ATOM 1314 O O . ALA A 1 179 ? 2.646 -15.981 -8.741 1.00 72.38 179 ALA A O 1
ATOM 1315 N N . ASN A 1 180 ? 4.478 -16.798 -9.756 1.00 64.19 180 ASN A N 1
ATOM 1316 C CA . ASN A 1 180 ? 4.439 -15.952 -10.948 1.00 64.19 180 ASN A CA 1
ATOM 1317 C C . ASN A 1 180 ? 3.732 -16.624 -12.140 1.00 64.19 180 ASN A C 1
ATOM 1319 O O . ASN A 1 180 ? 4.088 -16.375 -13.288 1.00 64.19 180 ASN A O 1
ATOM 1323 N N . ARG A 1 181 ? 2.743 -17.490 -11.886 1.00 66.69 181 ARG A N 1
ATOM 1324 C CA . ARG A 1 181 ? 2.008 -18.230 -12.926 1.00 66.69 181 ARG A CA 1
ATOM 1325 C C . ARG A 1 181 ? 0.529 -17.855 -12.898 1.00 66.69 181 ARG A C 1
ATOM 1327 O O . ARG A 1 181 ? -0.047 -17.691 -11.829 1.00 66.69 181 ARG A O 1
ATOM 1334 N N . LEU A 1 182 ? -0.086 -17.730 -14.074 1.00 58.50 182 LEU A N 1
ATOM 1335 C CA . LEU A 1 182 ? -1.535 -17.569 -14.208 1.00 58.50 182 LEU A CA 1
ATOM 1336 C C . LEU A 1 182 ? -2.207 -18.924 -13.952 1.00 58.50 182 LEU A C 1
ATOM 1338 O O . LEU A 1 182 ? -2.484 -19.678 -14.883 1.00 58.50 182 LEU A O 1
ATOM 1342 N N . SER A 1 183 ? -2.423 -19.250 -12.683 1.00 58.75 183 SER A N 1
ATOM 1343 C CA . SER A 1 183 ? -3.248 -20.389 -12.294 1.00 58.75 183 SER A CA 1
ATOM 1344 C C . SER A 1 183 ? -4.731 -20.020 -12.377 1.00 58.75 183 SER A C 1
ATOM 1346 O O . SER A 1 183 ? -5.144 -18.961 -11.914 1.00 58.75 183 SER A O 1
ATOM 1348 N N . ALA A 1 184 ? -5.550 -20.902 -12.955 1.00 59.34 184 ALA A N 1
ATOM 1349 C CA . ALA A 1 184 ? -7.009 -20.736 -13.010 1.00 59.34 184 ALA A CA 1
ATOM 1350 C C . ALA A 1 184 ? -7.702 -21.046 -11.664 1.00 59.34 184 ALA A C 1
ATOM 1352 O O . ALA A 1 184 ? -8.886 -20.759 -11.492 1.00 59.34 184 ALA A O 1
ATOM 1353 N N . SER A 1 185 ? -6.975 -21.647 -10.718 1.00 69.06 185 SER A N 1
ATOM 1354 C CA . SER A 1 185 ? -7.463 -21.994 -9.384 1.00 69.06 185 SER A CA 1
ATOM 1355 C C . SER A 1 185 ? -7.320 -20.804 -8.432 1.00 69.06 185 SER A C 1
ATOM 1357 O O . SER A 1 185 ? -6.238 -20.254 -8.261 1.00 69.06 185 SER A O 1
ATOM 1359 N N . ILE A 1 186 ? -8.426 -20.427 -7.785 1.00 62.44 186 ILE A N 1
ATOM 1360 C CA . ILE A 1 186 ? -8.535 -19.290 -6.848 1.00 62.44 186 ILE A CA 1
ATOM 1361 C C . ILE A 1 186 ? -7.716 -19.511 -5.558 1.00 62.44 186 ILE A C 1
ATOM 1363 O O . ILE A 1 186 ? -7.452 -18.561 -4.825 1.00 62.44 186 ILE A O 1
ATOM 1367 N N . LEU A 1 187 ? -7.320 -20.756 -5.276 1.00 70.69 187 LEU A N 1
ATOM 1368 C CA . LEU A 1 187 ? -6.548 -21.143 -4.089 1.00 70.69 187 LEU A CA 1
ATOM 1369 C C . LEU A 1 187 ? -5.058 -21.362 -4.376 1.00 70.69 187 LEU A C 1
ATOM 1371 O O . LEU A 1 187 ? -4.305 -21.656 -3.448 1.00 70.69 187 LEU A O 1
ATOM 1375 N N . ASP A 1 188 ? -4.634 -21.248 -5.635 1.00 75.56 188 ASP A N 1
ATOM 1376 C CA . ASP A 1 188 ? -3.219 -21.372 -5.960 1.00 75.56 188 ASP A CA 1
ATOM 1377 C C . ASP A 1 188 ? -2.467 -20.108 -5.519 1.00 75.56 188 ASP A C 1
ATOM 1379 O O . ASP A 1 188 ? -3.028 -19.007 -5.569 1.00 75.56 188 ASP A O 1
ATOM 1383 N N . PRO A 1 189 ? -1.190 -20.238 -5.116 1.00 75.81 189 PRO A N 1
ATOM 1384 C CA . PRO A 1 189 ? -0.369 -19.086 -4.786 1.00 75.81 189 PRO A CA 1
ATOM 1385 C C . PRO A 1 189 ? -0.320 -18.088 -5.948 1.00 75.81 189 PRO A C 1
ATOM 1387 O O . PRO A 1 189 ? -0.231 -18.480 -7.115 1.00 75.81 189 PRO A O 1
ATOM 1390 N N . GLY A 1 190 ? -0.354 -16.798 -5.629 1.00 81.44 190 GLY A N 1
ATOM 1391 C CA . GLY A 1 190 ? -0.377 -15.721 -6.608 1.00 81.44 190 GLY A CA 1
ATOM 1392 C C . GLY A 1 190 ? 0.491 -14.530 -6.217 1.00 81.44 190 GLY A C 1
ATOM 1393 O O . GLY A 1 190 ? 0.694 -14.188 -5.057 1.00 81.44 190 GLY A O 1
ATOM 1394 N N . SER A 1 191 ? 0.989 -13.819 -7.215 1.00 86.56 191 SER A N 1
ATOM 1395 C CA . SER A 1 191 ? 1.745 -12.591 -6.989 1.00 86.56 191 SER A CA 1
ATOM 1396 C C . SER A 1 191 ? 0.831 -11.359 -7.048 1.00 86.56 191 SER A C 1
ATOM 1398 O O . SER A 1 191 ? 0.164 -11.140 -8.059 1.00 86.56 191 SER A O 1
ATOM 1400 N N . THR A 1 192 ? 0.846 -10.503 -6.029 1.00 90.50 192 THR A N 1
ATOM 1401 C CA . THR A 1 192 ? 0.298 -9.131 -6.099 1.00 90.50 192 THR A CA 1
ATOM 1402 C C . THR A 1 192 ? 1.398 -8.124 -6.439 1.00 90.50 192 THR A C 1
ATOM 1404 O O . THR A 1 192 ? 2.583 -8.408 -6.239 1.00 90.50 192 THR A O 1
ATOM 1407 N N . ILE A 1 193 ? 1.026 -6.923 -6.896 1.00 90.50 193 ILE A N 1
ATOM 1408 C CA . ILE A 1 193 ? 1.982 -5.841 -7.175 1.00 90.50 193 ILE A CA 1
ATOM 1409 C C . ILE A 1 193 ? 2.815 -5.528 -5.925 1.00 90.50 193 ILE A C 1
ATOM 1411 O O . ILE A 1 193 ? 4.041 -5.503 -5.994 1.00 90.50 193 ILE A O 1
ATOM 1415 N N . ALA A 1 194 ? 2.159 -5.359 -4.773 1.00 89.19 194 ALA A N 1
ATOM 1416 C CA . ALA A 1 194 ? 2.836 -5.079 -3.510 1.00 89.19 194 ALA A CA 1
ATOM 1417 C C . ALA A 1 194 ? 3.785 -6.217 -3.103 1.00 89.19 194 ALA A C 1
ATOM 1419 O O . ALA A 1 194 ? 4.917 -5.949 -2.711 1.00 89.19 194 ALA A O 1
ATOM 1420 N N . SER A 1 195 ? 3.362 -7.478 -3.260 1.00 88.44 195 SER A N 1
ATOM 1421 C CA . SER A 1 19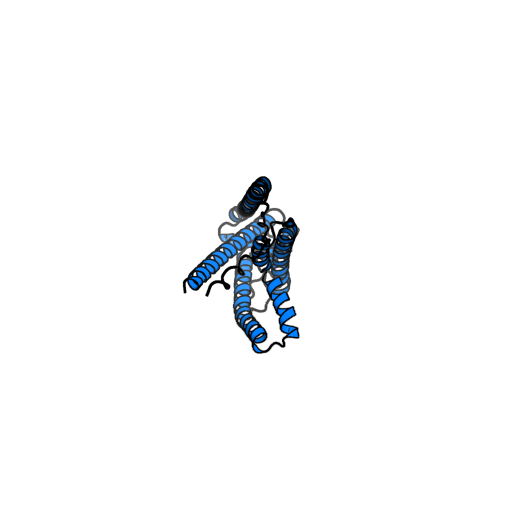5 ? 4.218 -8.620 -2.918 1.00 88.44 195 SER A CA 1
ATOM 1422 C C . SER A 1 195 ? 5.438 -8.768 -3.817 1.00 88.44 195 SER A C 1
ATOM 1424 O O . SER A 1 195 ? 6.512 -9.078 -3.315 1.00 88.44 195 SER A O 1
ATOM 1426 N N . ARG A 1 196 ? 5.317 -8.481 -5.119 1.00 89.56 196 ARG A N 1
ATOM 1427 C CA . ARG A 1 196 ? 6.471 -8.516 -6.028 1.00 89.56 196 ARG A CA 1
ATOM 1428 C C . ARG A 1 196 ? 7.479 -7.435 -5.694 1.00 89.56 196 ARG A C 1
ATOM 1430 O O . ARG A 1 196 ? 8.668 -7.712 -5.645 1.00 89.56 196 ARG A O 1
ATOM 1437 N N . ILE A 1 197 ? 6.998 -6.223 -5.419 1.00 90.25 197 ILE A N 1
ATOM 1438 C CA . ILE A 1 197 ? 7.868 -5.132 -4.979 1.00 90.25 197 ILE A CA 1
ATOM 1439 C C . ILE A 1 197 ? 8.565 -5.537 -3.675 1.00 90.25 197 ILE A C 1
ATOM 1441 O O . ILE A 1 197 ? 9.780 -5.468 -3.594 1.00 90.25 197 ILE A O 1
ATOM 1445 N N . ALA A 1 198 ? 7.837 -6.033 -2.676 1.00 88.00 198 ALA A N 1
ATOM 1446 C CA . ALA A 1 198 ? 8.438 -6.424 -1.401 1.00 88.00 198 ALA A CA 1
ATOM 1447 C C . ALA A 1 198 ? 9.499 -7.535 -1.533 1.00 88.00 198 ALA A C 1
ATOM 1449 O O . ALA A 1 198 ? 10.514 -7.480 -0.844 1.00 88.00 198 ALA A O 1
ATOM 1450 N N . ASN A 1 199 ? 9.273 -8.515 -2.413 1.00 88.00 199 ASN A N 1
ATOM 1451 C CA . ASN A 1 199 ? 10.149 -9.678 -2.549 1.00 88.00 199 ASN A CA 1
ATOM 1452 C C . ASN A 1 199 ? 11.350 -9.425 -3.469 1.00 88.00 199 ASN A C 1
ATOM 1454 O O . ASN A 1 199 ? 12.437 -9.909 -3.186 1.00 88.00 199 ASN A O 1
ATOM 1458 N N . GLU A 1 200 ? 11.170 -8.677 -4.560 1.00 89.12 200 GLU A N 1
ATOM 1459 C CA . GLU A 1 200 ? 12.182 -8.563 -5.619 1.00 89.12 200 GLU A CA 1
ATOM 1460 C C . GLU A 1 200 ? 12.906 -7.203 -5.623 1.00 89.12 200 GLU A C 1
ATOM 1462 O O . GLU A 1 200 ? 13.915 -7.058 -6.305 1.00 89.12 200 GLU A O 1
ATOM 1467 N N . PHE A 1 201 ? 12.457 -6.195 -4.857 1.00 89.25 201 PHE A N 1
ATOM 1468 C CA . PHE A 1 201 ? 13.053 -4.846 -4.911 1.00 89.25 201 PHE A CA 1
ATOM 1469 C C . PHE A 1 201 ? 14.514 -4.802 -4.465 1.00 89.25 201 PHE A C 1
ATOM 1471 O O . PHE A 1 201 ? 15.286 -4.020 -5.008 1.00 89.25 201 PHE A O 1
ATOM 1478 N N . ASN A 1 202 ? 14.903 -5.642 -3.504 1.00 88.81 202 ASN A N 1
ATOM 1479 C CA . ASN A 1 202 ? 16.282 -5.677 -3.014 1.00 88.81 202 ASN A CA 1
ATOM 1480 C C . ASN A 1 202 ? 17.242 -6.412 -3.969 1.00 88.81 202 ASN A C 1
ATOM 1482 O O . ASN A 1 202 ? 18.451 -6.224 -3.888 1.00 88.81 202 ASN A O 1
ATOM 1486 N N . GLU A 1 203 ? 16.708 -7.248 -4.860 1.00 87.19 203 GLU A N 1
ATOM 1487 C CA . GLU A 1 203 ? 17.475 -8.018 -5.849 1.00 87.19 203 GLU A CA 1
ATOM 1488 C C . GLU A 1 203 ? 17.475 -7.340 -7.230 1.00 87.19 203 GLU A C 1
ATOM 1490 O O . GLU A 1 203 ? 18.299 -7.655 -8.087 1.00 87.19 203 GLU A O 1
ATOM 1495 N N . ALA A 1 204 ? 16.567 -6.387 -7.446 1.00 88.38 204 ALA A N 1
ATOM 1496 C CA . ALA A 1 204 ? 16.351 -5.748 -8.729 1.00 88.38 204 ALA A CA 1
ATOM 1497 C C . ALA A 1 204 ? 17.473 -4.767 -9.100 1.00 88.38 204 ALA A C 1
ATOM 1499 O O . ALA A 1 204 ? 17.710 -3.765 -8.424 1.00 88.38 204 ALA A O 1
ATOM 1500 N N . MET A 1 205 ? 18.094 -5.000 -10.257 1.00 86.19 205 MET A N 1
ATOM 1501 C CA . MET A 1 205 ? 19.041 -4.074 -10.882 1.00 86.19 205 MET A CA 1
ATOM 1502 C C . MET A 1 205 ? 18.635 -3.769 -12.328 1.00 86.19 205 MET A C 1
ATOM 1504 O O . MET A 1 205 ? 17.973 -4.567 -12.989 1.00 86.19 205 MET A O 1
ATOM 1508 N N . GLY A 1 206 ? 19.015 -2.588 -12.823 1.00 88.50 206 GLY A N 1
ATOM 1509 C CA . GLY A 1 206 ? 18.784 -2.193 -14.214 1.00 88.50 206 GLY A CA 1
ATOM 1510 C C . GLY A 1 206 ? 17.302 -2.183 -14.604 1.00 88.50 206 GLY A C 1
ATOM 1511 O O . GLY A 1 206 ? 16.498 -1.452 -14.022 1.00 88.50 206 GLY A O 1
ATOM 1512 N N . LEU A 1 207 ? 16.943 -2.986 -15.608 1.00 87.81 207 LEU A N 1
ATOM 1513 C CA . LEU A 1 207 ? 15.592 -3.019 -16.170 1.00 87.81 207 LEU A CA 1
ATOM 1514 C C . LEU A 1 207 ? 14.551 -3.583 -15.190 1.00 87.81 207 LEU A C 1
ATOM 1516 O O . LEU A 1 207 ? 13.427 -3.076 -15.154 1.00 87.81 207 LEU A O 1
ATOM 1520 N N . GLN A 1 208 ? 14.931 -4.541 -14.334 1.00 89.94 208 GLN A N 1
ATOM 1521 C CA . GLN A 1 208 ? 14.045 -5.089 -13.299 1.00 89.94 208 GLN A CA 1
ATOM 1522 C C . GLN A 1 208 ? 13.606 -4.013 -12.304 1.00 89.94 208 GLN A C 1
ATOM 1524 O O . GLN A 1 208 ? 12.434 -3.948 -11.933 1.00 89.94 208 GLN A O 1
ATOM 1529 N N . LEU A 1 209 ? 14.534 -3.138 -11.896 1.00 91.50 209 LEU A N 1
ATOM 1530 C CA . LEU A 1 209 ? 14.243 -2.045 -10.968 1.00 91.50 209 LEU A CA 1
ATOM 1531 C C . LEU A 1 209 ? 13.238 -1.073 -11.592 1.00 91.50 209 LEU A C 1
ATOM 1533 O O . LEU A 1 209 ? 12.242 -0.722 -10.961 1.00 91.50 209 LEU A O 1
ATOM 1537 N N . ASN A 1 210 ? 13.452 -0.699 -12.855 1.00 92.06 210 ASN A N 1
ATOM 1538 C CA . ASN A 1 210 ? 12.539 0.177 -13.588 1.00 92.06 210 ASN A CA 1
ATOM 1539 C C . ASN A 1 210 ? 11.147 -0.462 -13.732 1.00 92.06 210 ASN A C 1
ATOM 1541 O O . ASN A 1 210 ? 10.135 0.222 -13.567 1.00 92.06 210 ASN A O 1
ATOM 1545 N N . ALA A 1 211 ? 11.078 -1.774 -13.986 1.00 91.19 211 ALA A N 1
ATOM 1546 C CA . ALA A 1 211 ? 9.821 -2.518 -14.054 1.00 91.19 211 ALA A CA 1
ATOM 1547 C C . ALA A 1 211 ? 9.094 -2.555 -12.698 1.00 91.19 211 ALA A C 1
ATOM 1549 O O . ALA A 1 211 ? 7.880 -2.348 -12.643 1.00 91.19 211 ALA A O 1
ATOM 1550 N N . LEU A 1 212 ? 9.817 -2.744 -11.589 1.00 92.56 212 LEU A N 1
ATOM 1551 C CA . LEU A 1 212 ? 9.249 -2.691 -10.237 1.00 92.56 212 LEU A CA 1
ATOM 1552 C C . LEU A 1 212 ? 8.747 -1.289 -9.868 1.00 92.56 212 LEU A C 1
ATOM 1554 O O . LEU A 1 212 ? 7.669 -1.154 -9.285 1.00 92.56 212 LEU A O 1
ATOM 1558 N N . ILE A 1 213 ? 9.481 -0.237 -10.240 1.00 93.50 213 ILE A N 1
ATOM 1559 C CA . ILE A 1 213 ? 9.038 1.148 -10.036 1.00 93.50 213 ILE A CA 1
ATOM 1560 C C . ILE A 1 213 ? 7.792 1.440 -10.888 1.00 93.50 213 ILE A C 1
ATOM 1562 O O . ILE A 1 213 ? 6.849 2.063 -10.394 1.00 93.50 213 ILE A O 1
ATOM 1566 N N . ALA A 1 214 ? 7.729 0.935 -12.125 1.00 92.94 214 ALA A N 1
ATOM 1567 C CA . ALA A 1 214 ? 6.548 1.042 -12.981 1.00 92.94 214 ALA A CA 1
ATOM 1568 C C . ALA A 1 214 ? 5.328 0.323 -12.379 1.00 92.94 214 ALA A C 1
ATOM 1570 O O . ALA A 1 214 ? 4.237 0.897 -12.338 1.00 92.94 214 ALA A O 1
ATOM 1571 N N . LEU A 1 215 ? 5.508 -0.888 -11.840 1.00 92.75 215 LEU A N 1
ATOM 1572 C CA . LEU A 1 215 ? 4.472 -1.589 -11.078 1.00 92.75 215 LEU A CA 1
ATOM 1573 C C . LEU A 1 215 ? 3.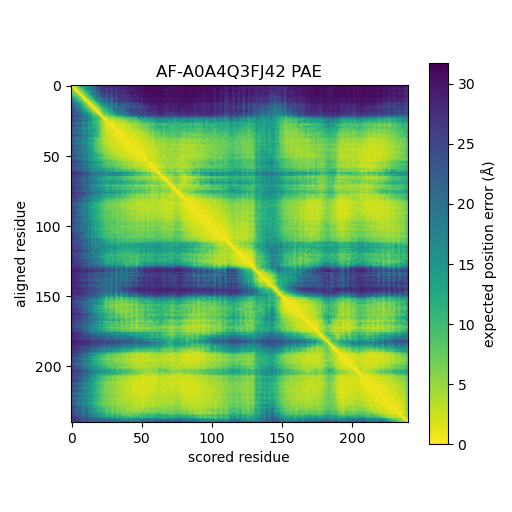988 -0.758 -9.883 1.00 92.75 215 LEU A C 1
ATOM 1575 O O . LEU A 1 215 ? 2.783 -0.623 -9.667 1.00 92.75 215 LEU A O 1
ATOM 1579 N N . GLY A 1 216 ? 4.910 -0.150 -9.137 1.00 92.88 216 GLY A N 1
ATOM 1580 C CA . GLY A 1 216 ? 4.566 0.742 -8.036 1.00 92.88 216 GLY A CA 1
ATOM 1581 C C . GLY A 1 216 ? 3.772 1.973 -8.494 1.00 92.88 216 GLY A C 1
ATOM 1582 O O . GLY A 1 216 ? 2.792 2.340 -7.845 1.00 92.88 216 GLY A O 1
ATOM 1583 N N . CYS A 1 217 ? 4.123 2.562 -9.640 1.00 93.00 217 CYS A N 1
ATOM 1584 C CA . CYS A 1 217 ? 3.372 3.663 -10.244 1.00 93.00 217 CYS A CA 1
ATOM 1585 C C . CYS A 1 217 ? 1.933 3.244 -10.592 1.00 93.00 217 CYS A C 1
ATOM 1587 O O . CYS A 1 217 ? 0.984 3.983 -10.314 1.00 93.00 217 CYS A O 1
ATOM 1589 N N . ILE A 1 218 ? 1.755 2.041 -11.151 1.00 92.19 218 ILE A N 1
ATOM 1590 C CA . ILE A 1 218 ? 0.431 1.468 -11.439 1.00 92.19 218 ILE A CA 1
ATOM 1591 C C . ILE A 1 218 ? -0.361 1.289 -10.138 1.00 92.19 218 ILE A C 1
ATOM 1593 O O . ILE A 1 218 ? -1.513 1.717 -10.060 1.00 92.19 218 ILE A O 1
ATOM 1597 N N . LEU A 1 219 ? 0.248 0.713 -9.097 1.00 91.69 219 LEU A N 1
ATOM 1598 C CA . LEU A 1 219 ? -0.411 0.513 -7.804 1.00 91.69 219 LEU A CA 1
ATOM 1599 C C . LEU A 1 219 ? -0.825 1.838 -7.154 1.00 91.69 219 LEU A C 1
ATOM 1601 O O . LEU A 1 219 ? -1.935 1.947 -6.627 1.00 91.69 219 LEU A O 1
ATOM 1605 N N . PHE A 1 220 ? 0.035 2.855 -7.217 1.00 91.50 220 PHE A N 1
ATOM 1606 C CA . PHE A 1 220 ? -0.277 4.192 -6.721 1.00 91.50 220 PHE A CA 1
ATOM 1607 C C . PHE A 1 220 ? -1.482 4.786 -7.460 1.00 91.50 220 PHE A C 1
ATOM 1609 O O . PHE A 1 220 ? -2.411 5.285 -6.824 1.00 91.50 220 PHE A O 1
ATOM 1616 N N . PHE A 1 221 ? -1.506 4.685 -8.792 1.00 91.62 221 PHE A N 1
ATOM 1617 C CA . PHE A 1 221 ? -2.615 5.178 -9.607 1.00 91.62 221 PHE A CA 1
ATOM 1618 C C . PHE A 1 221 ? -3.930 4.452 -9.297 1.00 91.62 221 PHE A C 1
ATOM 1620 O O . PHE A 1 221 ? -4.953 5.099 -9.071 1.00 91.62 221 PHE A O 1
ATOM 1627 N N . VAL A 1 222 ? -3.902 3.119 -9.210 1.00 90.69 222 VAL A N 1
ATOM 1628 C CA . VAL A 1 222 ? -5.074 2.314 -8.824 1.00 90.69 222 VAL A CA 1
ATOM 1629 C C . VAL A 1 222 ? -5.576 2.732 -7.444 1.00 90.69 222 VAL A C 1
ATOM 1631 O O . VAL A 1 222 ? -6.767 2.984 -7.271 1.00 90.69 222 VAL A O 1
ATOM 1634 N N . THR A 1 223 ? -4.673 2.888 -6.475 1.00 90.12 223 THR A N 1
ATOM 1635 C CA . THR A 1 223 ? -5.024 3.327 -5.119 1.00 90.12 223 THR A CA 1
ATOM 1636 C C . THR A 1 223 ? -5.643 4.721 -5.134 1.00 90.12 223 THR A C 1
ATOM 1638 O O . THR A 1 223 ? -6.671 4.942 -4.499 1.00 90.12 223 THR A O 1
ATOM 1641 N N . PHE A 1 224 ? -5.077 5.657 -5.895 1.00 90.69 224 PHE A N 1
ATOM 1642 C CA . PHE A 1 224 ? -5.630 6.999 -6.048 1.00 90.69 224 PHE A CA 1
ATOM 1643 C C . PHE A 1 224 ? -7.060 6.964 -6.602 1.00 90.69 224 PHE A C 1
ATOM 1645 O O . PHE A 1 224 ? -7.953 7.577 -6.017 1.00 90.69 224 PHE A O 1
ATOM 1652 N N . VAL A 1 225 ? -7.304 6.207 -7.676 1.00 92.56 225 VAL A N 1
ATOM 1653 C CA . VAL A 1 225 ? -8.641 6.058 -8.275 1.00 92.56 225 VAL A CA 1
ATOM 1654 C C . VAL A 1 225 ? -9.627 5.462 -7.272 1.00 92.56 225 VAL A C 1
ATOM 1656 O O . VAL A 1 225 ? -10.711 6.015 -7.073 1.00 92.56 225 VAL A O 1
ATOM 1659 N N . VAL A 1 226 ? -9.242 4.382 -6.590 1.00 90.69 226 VAL A N 1
ATOM 1660 C CA . VAL A 1 226 ? -10.076 3.737 -5.567 1.00 90.69 226 VAL A CA 1
ATOM 1661 C C . VAL A 1 226 ? -10.395 4.710 -4.429 1.00 90.69 226 VAL A C 1
ATOM 1663 O O . VAL A 1 226 ? -11.554 4.824 -4.027 1.00 90.69 226 VAL A O 1
ATOM 1666 N N . LEU A 1 227 ? -9.409 5.471 -3.948 1.00 88.94 227 LEU A N 1
ATOM 1667 C CA . LEU A 1 227 ? -9.600 6.468 -2.892 1.00 88.94 227 LEU A CA 1
ATOM 1668 C C . LEU A 1 227 ? -10.513 7.618 -3.332 1.00 88.94 227 LEU A C 1
ATOM 1670 O O . LEU A 1 227 ? -11.352 8.062 -2.545 1.00 88.94 227 LEU A O 1
ATOM 1674 N N . VAL A 1 228 ? -10.380 8.097 -4.571 1.00 92.06 228 VAL A N 1
ATOM 1675 C CA . VAL A 1 228 ? -11.258 9.133 -5.133 1.00 92.06 228 VAL A CA 1
ATOM 1676 C C . VAL A 1 228 ? -12.694 8.623 -5.201 1.00 92.06 228 VAL A C 1
ATOM 1678 O O . VAL A 1 228 ? -13.593 9.293 -4.692 1.00 92.06 228 VAL A O 1
ATOM 1681 N N . ILE A 1 229 ? -12.917 7.425 -5.747 1.00 92.19 229 ILE A N 1
ATOM 1682 C CA . ILE A 1 229 ? -14.251 6.812 -5.829 1.00 92.19 229 ILE A CA 1
ATOM 1683 C C . ILE A 1 229 ? -14.844 6.631 -4.429 1.00 92.19 229 ILE A C 1
ATOM 1685 O O . ILE A 1 229 ? -15.969 7.065 -4.181 1.00 92.19 229 ILE A O 1
ATOM 1689 N N . ALA A 1 230 ? -14.081 6.068 -3.490 1.00 86.88 230 ALA A N 1
ATOM 1690 C CA . ALA A 1 230 ? -14.527 5.872 -2.114 1.00 86.88 230 ALA A CA 1
ATOM 1691 C C . ALA A 1 230 ? -14.924 7.201 -1.449 1.00 86.88 230 ALA A C 1
ATOM 1693 O O . ALA A 1 230 ? -15.991 7.299 -0.838 1.00 86.88 230 ALA A O 1
ATOM 1694 N N . ARG A 1 231 ? -14.117 8.259 -1.613 1.00 85.56 231 ARG A N 1
ATOM 1695 C CA . ARG A 1 231 ? -14.449 9.589 -1.078 1.00 85.56 231 ARG A CA 1
ATOM 1696 C C . ARG A 1 231 ? -15.681 10.197 -1.737 1.00 85.56 231 ARG A C 1
ATOM 1698 O O . ARG A 1 231 ? -16.486 10.802 -1.031 1.00 85.56 231 ARG A O 1
ATOM 1705 N N . LEU A 1 232 ? -15.853 10.037 -3.048 1.00 88.19 232 LEU A N 1
ATOM 1706 C CA . LEU A 1 232 ? -17.041 10.515 -3.758 1.00 88.19 232 LEU A CA 1
ATOM 1707 C C . LEU A 1 232 ? -18.306 9.790 -3.283 1.00 88.19 232 LEU A C 1
ATOM 1709 O O . LEU A 1 232 ? -19.318 10.448 -3.043 1.00 88.19 232 LEU A O 1
ATOM 1713 N N . LEU A 1 233 ? -18.246 8.471 -3.079 1.00 88.44 233 LEU A N 1
ATOM 1714 C CA . LEU A 1 233 ? -19.356 7.684 -2.534 1.00 88.44 233 LEU A CA 1
ATOM 1715 C C . LEU A 1 233 ? -19.727 8.137 -1.114 1.00 88.44 233 LEU A C 1
ATOM 1717 O O . LEU A 1 233 ? -20.896 8.404 -0.838 1.00 88.44 233 LEU A O 1
ATOM 1721 N N . VAL A 1 234 ? -18.748 8.327 -0.225 1.00 85.25 234 VAL A N 1
ATOM 1722 C CA . VAL A 1 234 ? -19.008 8.820 1.143 1.00 85.25 234 VAL A CA 1
ATOM 1723 C C . VAL A 1 234 ? -19.572 10.245 1.134 1.00 85.25 234 VAL A C 1
ATOM 1725 O O . VAL A 1 234 ? -20.488 10.558 1.897 1.00 85.25 234 VAL A O 1
ATOM 1728 N N . ALA A 1 235 ? -19.068 11.112 0.253 1.00 85.56 235 ALA A N 1
ATOM 1729 C CA . ALA A 1 235 ? -19.584 12.470 0.099 1.00 85.56 235 ALA A CA 1
ATOM 1730 C C . ALA A 1 235 ? -21.037 12.500 -0.408 1.00 85.56 235 ALA A C 1
ATOM 1732 O O . ALA A 1 235 ? -21.761 13.448 -0.105 1.00 85.56 235 ALA A O 1
ATOM 1733 N N . ARG A 1 236 ? -21.477 11.474 -1.151 1.00 84.19 236 ARG A N 1
ATOM 1734 C CA . ARG A 1 236 ? -22.882 11.303 -1.551 1.00 84.19 236 ARG A CA 1
ATOM 1735 C C . ARG A 1 236 ? -23.760 10.885 -0.374 1.00 84.19 236 ARG A C 1
ATOM 1737 O O . ARG A 1 236 ? -24.836 11.447 -0.226 1.00 84.19 236 ARG A O 1
ATOM 1744 N N . VAL A 1 237 ? -23.292 9.961 0.468 1.00 83.81 237 VAL A N 1
ATOM 1745 C CA . VAL A 1 237 ? -24.062 9.465 1.624 1.00 83.81 237 VAL A CA 1
ATOM 1746 C C . VAL A 1 237 ? -24.225 10.536 2.702 1.00 83.81 237 VAL A C 1
ATOM 1748 O O . VAL A 1 237 ? -25.324 10.712 3.195 1.00 83.81 237 VAL A O 1
ATOM 1751 N N . LYS A 1 238 ? -23.185 11.326 3.011 1.00 71.12 238 LYS A N 1
ATOM 1752 C CA . LYS A 1 238 ? -23.265 12.415 4.013 1.00 71.12 238 LYS A CA 1
ATOM 1753 C C . LYS A 1 238 ? -24.243 13.551 3.671 1.00 71.12 238 LYS A C 1
ATOM 1755 O O . LYS A 1 238 ? -24.435 14.436 4.499 1.00 71.12 238 LYS A O 1
ATOM 1760 N N . ARG A 1 239 ? -24.772 13.594 2.444 1.00 57.56 239 ARG A N 1
ATOM 1761 C CA . ARG A 1 239 ? -25.777 14.582 2.019 1.00 57.56 239 ARG A CA 1
ATOM 1762 C C . ARG A 1 239 ? -27.220 14.132 2.282 1.00 57.56 239 ARG A C 1
ATOM 1764 O O . ARG A 1 239 ? -28.114 14.943 2.059 1.00 57.56 239 ARG A O 1
ATOM 1771 N N . TYR A 1 240 ? -27.427 12.894 2.729 1.00 45.50 240 TYR A N 1
ATOM 1772 C CA . TYR A 1 240 ? -28.705 12.351 3.196 1.00 45.50 240 TYR A CA 1
ATOM 1773 C C . TYR A 1 240 ? -28.653 12.141 4.710 1.00 45.50 240 TYR A C 1
ATOM 1775 O O . TYR A 1 240 ? -29.718 12.301 5.341 1.00 45.50 240 TYR A O 1
#

Foldseek 3Di:
DPDPDPDPPPPDPDPPPDPDQDVVVVVVVVVVVVVVVVVVVVVVVVLLVCLCVLLVVLCVVCPVVQAVDLDDDPVVLDHHCPQQACLAVLVVVVCCVVVVVVVVVVVCCLVPPDDPVVNVVVVVVVCLLVLVVQVVCVVVCVVPPVDPDPPVSVVSSVVNVVCCVCVVLVVVLVCQADDSDPDPDSRDRGHHLSNCCVPCCVVDDDSRNSSNSSSVSVVVVVVVVVVVVVVVVVVVVVVD

Solvent-accessible surface area (backbone atoms only — not comparable to full-atom values): 13651 Å² total; per-residue (Å²): 144,89,86,85,80,90,81,80,79,80,86,78,81,71,81,81,76,73,79,72,76,62,68,66,59,58,52,53,51,50,52,51,53,50,50,51,56,49,49,53,52,51,50,51,51,48,52,52,49,49,27,52,63,47,11,44,60,33,44,69,76,43,40,78,50,24,57,70,28,64,52,64,37,86,89,78,76,38,72,24,44,28,49,22,53,52,33,42,52,52,51,51,50,52,49,47,68,54,45,52,60,49,50,51,50,52,51,50,37,54,71,76,69,46,54,77,81,59,34,53,61,52,50,50,51,48,44,61,71,68,58,49,58,65,60,52,48,50,53,49,33,77,73,56,59,93,53,97,65,75,62,62,57,51,54,51,50,50,52,50,52,50,48,48,59,52,50,56,47,55,52,48,36,70,72,39,29,91,29,84,57,92,64,92,52,93,84,53,52,32,28,26,48,65,32,47,42,72,71,43,56,89,76,40,58,74,67,53,36,17,40,44,31,31,46,49,40,49,52,51,52,52,50,50,51,52,53,52,52,53,52,53,54,52,59,56,54,76,76,113

pLDDT: mean 78.66, std 13.51, range [45.5, 95.69]

Secondary structure (DSSP, 8-state):
---SSSS---TT-------PPPHHHHHHHHHHHHHHHHHHHHHHHHHHHHHHHHHHHHHHHHTTHHHH----BTTTTB---HHHHHHHHHHHHHHHHHHHHHHHHHHHIIIIIS-HHHHHHHHHHHHHHTTTHHHHHHHHHHHHTTSS-THHHHHHHHHHHHHHHHHHHHHHHHHH----S--S-TTS----HHHHHHHHTTT--THHHHHHHHHHHHHHHHHHHHHHHHHHHHHHHTT-

Sequence (240 aa):
MTAATDMTSIPGATPIVRKTPKATFDLVFRNASFAAALLVLVLLAAIMASMVIGGWPAFREFGLGFITSSVWDTQNEQYGAWPAIVGTLSTALIALVIGVPLSLGIAVYLTQLAPAWFKKPVSTAIELLAAVPSIIYGMWGVRHVLVPQAGVSIIGAVMLGLGRALGETMAVTFVVGNANRLSASILDPGSTIASRIANEFNEAMGLQLNALIALGCILFFVTFVVLVIARLLVARVKRY

Radius of gyration: 27.11 Å; Cα contacts (8 Å, |Δi|>4): 155; chains: 1; bounding box: 61×70×78 Å

Mean predicted aligned error: 11.61 Å